Protein AF-A0A3C1FPD3-F1 (afdb_monomer)

pLDDT: mean 95.56, std 4.52, range [57.56, 98.69]

Radius of gyration: 17.36 Å; Cα contacts (8 Å, |Δi|>4): 318; chains: 1; bounding box: 48×36×45 Å

Foldseek 3Di:
DDDPDDPVRVVLVLVLCCVQQVQAAAAEEEEQDDCVDQVSVVVQVVCVVRNHHYHYDPHDDQLVVQVCCQVVVHQGYEDEQVSLVRNVPDDPVSLVPHDLQNHQAYEYEPDQHDLVSLVVCCVSNNQRYKAFDDDSVAPTQAIDTSVQCVVPPRDRHGGTVQKDWFFAAPVGDTDDPPDDGDIDIHD

Structure (mmCIF, N/CA/C/O backbone):
data_AF-A0A3C1FPD3-F1
#
_entry.id   AF-A0A3C1FPD3-F1
#
loop_
_atom_site.group_PDB
_atom_site.id
_atom_site.type_symbol
_atom_site.label_atom_id
_atom_site.label_alt_id
_atom_site.label_comp_id
_atom_site.label_asym_id
_atom_site.label_entity_id
_atom_site.label_seq_id
_atom_site.pdbx_PDB_ins_code
_atom_site.Cartn_x
_atom_site.Cartn_y
_atom_site.Cartn_z
_atom_site.occupancy
_atom_site.B_iso_or_equiv
_atom_site.auth_seq_id
_atom_site.auth_comp_id
_atom_site.auth_asym_id
_atom_site.auth_atom_id
_atom_site.pdbx_PDB_model_num
ATOM 1 N N . ARG A 1 1 ? 30.162 5.618 -8.595 1.00 57.56 1 ARG A N 1
ATOM 2 C CA . ARG A 1 1 ? 29.486 6.188 -7.398 1.00 57.56 1 ARG A CA 1
ATOM 3 C C . ARG A 1 1 ? 28.115 6.683 -7.858 1.00 57.56 1 ARG A C 1
ATOM 5 O O . ARG A 1 1 ? 28.096 7.381 -8.864 1.00 57.56 1 ARG A O 1
ATOM 12 N N . ARG A 1 2 ? 26.994 6.284 -7.233 1.00 75.44 2 ARG A N 1
ATOM 13 C CA . ARG A 1 2 ? 25.664 6.822 -7.603 1.00 75.44 2 ARG A CA 1
ATOM 14 C C . ARG A 1 2 ? 25.695 8.338 -7.386 1.00 75.44 2 ARG A C 1
ATOM 16 O O . ARG A 1 2 ? 26.093 8.773 -6.306 1.00 75.44 2 ARG A O 1
ATOM 23 N N . GLN A 1 3 ? 25.364 9.117 -8.413 1.00 81.88 3 GLN A N 1
ATOM 24 C CA . GLN A 1 3 ? 25.203 10.559 -8.254 1.00 81.88 3 GLN A CA 1
ATOM 25 C C . GLN A 1 3 ? 23.939 10.839 -7.430 1.00 81.88 3 GLN A C 1
ATOM 27 O O . GLN A 1 3 ? 22.996 10.041 -7.490 1.00 81.88 3 GLN A O 1
ATOM 32 N N . PRO A 1 4 ? 23.918 11.918 -6.629 1.00 85.44 4 PRO A N 1
ATOM 33 C CA . PRO A 1 4 ? 22.691 12.336 -5.971 1.00 85.44 4 PRO A CA 1
ATOM 34 C C . PRO A 1 4 ? 21.616 12.644 -7.028 1.00 85.44 4 PRO A C 1
ATOM 36 O O . PRO A 1 4 ? 21.955 13.084 -8.129 1.00 85.44 4 PRO A O 1
ATOM 39 N N . PRO A 1 5 ? 20.331 12.407 -6.721 1.00 85.12 5 PRO A N 1
ATOM 40 C CA . PRO A 1 5 ? 19.249 12.762 -7.629 1.00 85.12 5 PRO A CA 1
ATOM 41 C C . PRO A 1 5 ? 19.235 14.275 -7.871 1.00 85.12 5 PRO A C 1
ATOM 43 O O . PRO A 1 5 ? 19.471 15.058 -6.948 1.00 85.12 5 PRO A O 1
ATOM 46 N N . THR A 1 6 ? 18.930 14.686 -9.102 1.00 91.56 6 THR A N 1
ATOM 47 C CA . THR A 1 6 ? 18.722 16.106 -9.413 1.00 91.56 6 THR A CA 1
ATOM 48 C C . THR A 1 6 ? 17.454 16.630 -8.717 1.00 91.56 6 THR A C 1
ATOM 50 O O . THR A 1 6 ? 16.617 15.834 -8.257 1.00 91.56 6 THR A O 1
ATOM 53 N N . PRO A 1 7 ? 17.264 17.958 -8.622 1.00 92.00 7 PRO A N 1
ATOM 54 C CA . PRO A 1 7 ? 16.021 18.537 -8.116 1.00 92.00 7 PRO A CA 1
ATOM 55 C C . PRO A 1 7 ? 14.779 18.040 -8.870 1.00 92.00 7 PRO A C 1
ATOM 57 O O . PRO A 1 7 ? 13.778 17.699 -8.241 1.00 92.00 7 PRO A O 1
ATOM 60 N N . GLU A 1 8 ? 14.859 17.903 -10.194 1.00 90.31 8 GLU A N 1
ATOM 61 C CA . GLU A 1 8 ? 13.764 17.421 -11.045 1.00 90.31 8 GLU A CA 1
ATOM 62 C C . GLU A 1 8 ? 13.438 15.955 -10.749 1.00 90.31 8 GLU A C 1
ATOM 64 O O . GLU A 1 8 ? 12.274 15.603 -10.555 1.00 90.31 8 GLU A O 1
ATOM 69 N N . MET A 1 9 ? 14.463 15.102 -10.626 1.00 87.06 9 MET A N 1
ATOM 70 C CA . MET A 1 9 ? 14.289 13.697 -10.237 1.00 87.06 9 MET A CA 1
ATOM 71 C C . MET A 1 9 ? 13.662 13.574 -8.843 1.00 87.06 9 MET A C 1
ATOM 73 O O . MET A 1 9 ? 12.817 12.712 -8.598 1.00 87.06 9 MET A O 1
ATOM 77 N N . THR A 1 10 ? 14.059 14.451 -7.920 1.00 88.69 10 THR A N 1
ATOM 78 C CA . THR A 1 10 ? 13.508 14.491 -6.562 1.00 88.69 10 THR A CA 1
ATOM 79 C C . THR A 1 10 ? 12.035 14.898 -6.578 1.00 88.69 10 THR A C 1
ATOM 81 O O . THR A 1 10 ? 11.213 14.238 -5.937 1.00 88.69 10 THR A O 1
ATOM 84 N N . ALA A 1 11 ? 11.680 15.932 -7.345 1.00 89.62 11 ALA A N 1
ATOM 85 C CA . ALA A 1 11 ? 10.303 16.393 -7.501 1.00 89.62 11 ALA A CA 1
ATOM 86 C C . ALA A 1 11 ? 9.407 15.328 -8.156 1.00 89.62 11 ALA A C 1
ATOM 88 O O . ALA A 1 11 ? 8.315 15.050 -7.655 1.00 89.62 11 ALA A O 1
ATOM 89 N N . ALA A 1 12 ? 9.887 14.670 -9.217 1.00 89.25 12 ALA A N 1
ATOM 90 C CA . ALA A 1 12 ? 9.178 13.572 -9.871 1.00 89.25 12 ALA A CA 1
ATOM 91 C C . ALA A 1 12 ? 8.943 12.394 -8.908 1.00 89.25 12 ALA A C 1
ATOM 93 O O . ALA A 1 12 ? 7.822 11.903 -8.780 1.00 89.25 12 ALA A O 1
ATOM 94 N N . SER A 1 13 ? 9.970 12.003 -8.144 1.00 88.12 13 SER A N 1
ATOM 95 C CA . SER A 1 13 ? 9.868 10.948 -7.126 1.00 88.12 13 SER A CA 1
ATOM 96 C C . SER A 1 13 ? 8.860 11.295 -6.025 1.00 88.12 13 SER A C 1
ATOM 98 O O . SER A 1 13 ? 8.078 10.439 -5.611 1.00 88.12 13 SER A O 1
ATOM 100 N N . LEU A 1 14 ? 8.827 12.553 -5.569 1.00 89.88 14 LEU A N 1
ATOM 101 C CA . LEU A 1 14 ? 7.842 13.034 -4.594 1.00 89.88 14 LEU A CA 1
ATOM 102 C C . LEU A 1 14 ? 6.414 12.969 -5.143 1.00 89.88 14 LEU A C 1
ATOM 104 O O . LEU A 1 14 ? 5.530 12.446 -4.464 1.00 89.88 14 LEU A O 1
ATOM 108 N N . LYS A 1 15 ? 6.196 13.449 -6.373 1.00 91.62 15 LYS A N 1
ATOM 109 C CA . LYS A 1 15 ? 4.895 13.399 -7.057 1.00 91.62 15 LYS A CA 1
ATOM 110 C C . LYS A 1 15 ? 4.403 11.957 -7.206 1.00 91.62 15 LYS A C 1
ATOM 112 O O . LYS A 1 15 ? 3.273 11.651 -6.829 1.00 91.62 15 LYS A O 1
ATOM 117 N N . MET A 1 16 ? 5.270 11.064 -7.676 1.00 92.25 16 MET A N 1
ATOM 118 C CA . MET A 1 16 ? 4.966 9.644 -7.846 1.00 92.25 16 MET A CA 1
ATOM 119 C C . MET A 1 16 ? 4.611 8.973 -6.511 1.00 92.25 16 MET A C 1
ATOM 121 O O . MET A 1 16 ? 3.599 8.286 -6.404 1.00 92.25 16 MET A O 1
ATOM 125 N N . ARG A 1 17 ? 5.401 9.206 -5.455 1.00 91.19 17 ARG A N 1
ATOM 126 C CA . ARG A 1 17 ? 5.133 8.653 -4.116 1.00 91.19 17 ARG A CA 1
ATOM 127 C C . ARG A 1 17 ? 3.833 9.184 -3.526 1.00 91.19 17 ARG A C 1
ATOM 129 O O . ARG A 1 17 ? 3.095 8.411 -2.924 1.00 91.19 17 ARG A O 1
ATOM 136 N N . LYS A 1 18 ? 3.544 10.475 -3.708 1.00 93.38 18 LYS A N 1
ATOM 137 C CA . LYS A 1 18 ? 2.272 11.079 -3.303 1.00 93.38 18 LYS A CA 1
ATOM 138 C C . LYS A 1 18 ? 1.090 10.376 -3.971 1.00 93.38 18 LYS A C 1
ATOM 140 O O . LYS A 1 18 ? 0.131 10.047 -3.287 1.00 93.38 18 LYS A O 1
ATOM 145 N N . PHE A 1 19 ? 1.188 10.098 -5.270 1.00 93.38 19 PHE A N 1
ATOM 146 C CA . PHE A 1 19 ? 0.157 9.373 -6.013 1.00 93.38 19 PHE A CA 1
ATOM 147 C C . PHE A 1 19 ? -0.039 7.934 -5.508 1.00 93.38 19 PHE A C 1
ATOM 149 O O . PHE A 1 19 ? -1.156 7.557 -5.167 1.00 93.38 19 PHE A O 1
ATOM 156 N N . ILE A 1 20 ? 1.045 7.156 -5.404 1.00 93.75 20 ILE A N 1
ATOM 157 C CA . ILE A 1 20 ? 0.995 5.742 -4.993 1.00 93.75 20 ILE A CA 1
ATOM 158 C C . ILE A 1 20 ? 0.442 5.615 -3.571 1.00 93.75 20 ILE A C 1
ATOM 160 O O . ILE A 1 20 ? -0.529 4.902 -3.330 1.00 93.75 20 ILE A O 1
ATOM 164 N N . TYR A 1 21 ? 1.065 6.323 -2.626 1.00 94.75 21 TYR A N 1
ATOM 165 C CA . TYR A 1 21 ? 0.841 6.109 -1.199 1.00 94.75 21 TYR A CA 1
ATOM 166 C C . TYR A 1 21 ? -0.216 7.033 -0.593 1.00 94.75 21 TYR A C 1
ATOM 168 O O . TYR A 1 21 ? -0.554 6.861 0.579 1.00 94.75 21 TYR A O 1
ATOM 176 N N . GLY A 1 22 ? -0.735 7.988 -1.368 1.00 95.06 22 GLY A N 1
ATOM 177 C CA . GLY A 1 22 ? -1.736 8.954 -0.921 1.00 95.06 22 GLY A CA 1
ATOM 178 C C . GLY A 1 22 ? -1.201 10.031 0.024 1.00 95.06 22 GLY A C 1
ATOM 179 O O . GLY A 1 22 ? -2.003 10.670 0.691 1.00 95.06 22 GLY A O 1
ATOM 180 N N . TYR A 1 23 ? 0.122 10.242 0.114 1.00 95.56 23 TYR A N 1
ATOM 181 C CA . TYR A 1 23 ? 0.688 11.168 1.104 1.00 95.56 23 TYR A CA 1
ATOM 182 C C . TYR A 1 23 ? 0.048 12.559 1.038 1.00 95.56 23 TYR A C 1
ATOM 184 O O . TYR A 1 23 ? 0.015 13.207 -0.014 1.00 95.56 23 TYR A O 1
ATOM 192 N N . GLN A 1 24 ? -0.401 13.051 2.187 1.00 92.88 24 GLN A N 1
ATOM 193 C CA . GLN A 1 24 ? -1.019 14.363 2.307 1.00 92.88 24 GLN A CA 1
ATOM 194 C C . GLN A 1 24 ? -0.586 15.063 3.601 1.00 92.88 24 GLN A C 1
ATOM 196 O O . GLN A 1 24 ? -0.354 14.377 4.601 1.00 92.88 24 GLN A O 1
ATOM 201 N N . PRO A 1 25 ? -0.509 16.409 3.601 1.00 94.56 25 PRO A N 1
ATOM 202 C CA . PRO A 1 25 ? -0.277 17.191 4.811 1.00 94.56 25 PRO A CA 1
ATOM 203 C C . PRO A 1 25 ? -1.219 16.791 5.947 1.00 94.56 25 PRO A C 1
ATOM 205 O O . PRO A 1 25 ? -2.418 16.613 5.726 1.00 94.56 25 PRO A O 1
ATOM 208 N N . GLY A 1 26 ? -0.679 16.634 7.157 1.00 93.31 26 GLY A N 1
ATOM 209 C CA . GLY A 1 26 ? -1.466 16.297 8.346 1.00 93.31 26 GLY A CA 1
ATOM 210 C C . GLY A 1 26 ? -2.012 14.865 8.377 1.00 93.31 26 GLY A C 1
ATOM 211 O O . GLY A 1 26 ? -2.838 14.549 9.236 1.00 93.31 26 GLY A O 1
ATOM 212 N N . MET A 1 27 ? -1.576 13.978 7.472 1.00 97.38 27 MET A N 1
ATOM 213 C CA . MET A 1 27 ? -1.981 12.571 7.520 1.00 97.38 27 MET A CA 1
ATOM 214 C C . MET A 1 27 ? -1.572 11.898 8.831 1.00 97.38 27 MET A C 1
ATOM 216 O O . MET A 1 27 ? -0.555 12.223 9.441 1.00 97.38 27 MET A O 1
ATOM 220 N N . ARG A 1 28 ? -2.346 10.894 9.233 1.00 98.56 28 ARG A N 1
ATOM 221 C CA . ARG A 1 28 ? -2.092 10.075 10.420 1.00 98.56 28 ARG A CA 1
ATOM 222 C C . ARG A 1 28 ? -1.864 8.662 9.921 1.00 98.56 28 ARG A C 1
ATOM 224 O O . ARG A 1 28 ? -2.805 8.026 9.448 1.00 98.56 28 ARG A O 1
ATOM 231 N N . ALA A 1 29 ? -0.604 8.241 9.912 1.00 98.50 29 ALA A N 1
ATOM 232 C CA . ALA A 1 29 ? -0.159 7.048 9.212 1.00 98.50 29 ALA A CA 1
ATOM 233 C C . ALA A 1 29 ? 0.214 5.946 10.194 1.00 98.50 29 ALA A C 1
ATOM 235 O O . ALA A 1 29 ? 1.066 6.158 11.054 1.00 98.50 29 ALA A O 1
ATOM 236 N N . LEU A 1 30 ? -0.376 4.767 10.044 1.00 98.50 30 LEU A N 1
ATOM 237 C CA . LEU A 1 30 ? -0.009 3.590 10.815 1.00 98.50 30 LEU A CA 1
ATOM 238 C C . LEU A 1 30 ? 0.965 2.715 10.026 1.00 98.50 30 LEU A C 1
ATOM 240 O O . LEU A 1 30 ? 0.682 2.289 8.904 1.00 98.50 30 LEU A O 1
ATOM 244 N N . LEU A 1 31 ? 2.098 2.409 10.653 1.00 97.62 31 LEU A N 1
ATOM 245 C CA . LEU A 1 31 ? 3.095 1.480 10.151 1.00 97.62 31 LEU A CA 1
ATOM 246 C C . LEU A 1 31 ? 3.112 0.210 11.003 1.00 97.62 31 LEU A C 1
ATOM 248 O O . LEU A 1 31 ? 3.480 0.238 12.178 1.00 97.62 31 LEU A O 1
ATOM 252 N N . THR A 1 32 ? 2.732 -0.908 10.391 1.00 94.06 32 THR A N 1
ATOM 253 C CA . THR A 1 32 ? 2.631 -2.228 11.042 1.00 94.06 32 THR A CA 1
ATOM 254 C C . THR A 1 32 ? 3.824 -3.145 10.749 1.00 94.06 32 THR A C 1
ATOM 256 O O . THR A 1 32 ? 3.911 -4.248 11.293 1.00 94.06 32 THR A O 1
ATOM 259 N N . GLY A 1 33 ? 4.738 -2.703 9.877 1.00 92.19 33 GLY A N 1
ATOM 260 C CA . GLY A 1 33 ? 5.939 -3.428 9.466 1.00 92.19 33 GLY A CA 1
ATOM 261 C C . GLY A 1 33 ? 7.234 -2.855 10.069 1.00 92.19 33 GLY A C 1
ATOM 262 O O . GLY A 1 33 ? 7.306 -1.655 10.340 1.00 92.19 33 GLY A O 1
ATOM 263 N N . PRO A 1 34 ? 8.292 -3.671 10.239 1.00 93.38 34 PRO A N 1
ATOM 264 C CA . PRO A 1 34 ? 9.573 -3.198 10.763 1.00 93.38 34 PRO A CA 1
ATOM 265 C C . PRO A 1 34 ? 10.266 -2.156 9.870 1.00 93.38 34 PRO A C 1
ATOM 267 O O . PRO A 1 34 ? 10.470 -2.383 8.677 1.00 93.38 34 PRO A O 1
ATOM 270 N N . LEU A 1 35 ? 10.726 -1.051 10.469 1.00 94.50 35 LEU A N 1
ATOM 271 C CA . LEU A 1 35 ? 11.411 0.064 9.787 1.00 94.50 35 LEU A CA 1
ATOM 272 C C . LEU A 1 35 ? 12.768 -0.288 9.152 1.00 94.50 35 LEU A C 1
ATOM 274 O O . LEU A 1 35 ? 13.318 0.539 8.430 1.00 94.50 35 LEU A O 1
ATOM 278 N N . TYR A 1 36 ? 13.329 -1.471 9.417 1.00 93.38 36 TYR A N 1
ATOM 279 C CA . TYR A 1 36 ? 14.556 -1.927 8.756 1.00 93.38 36 TYR A CA 1
ATOM 280 C C . TYR A 1 36 ? 14.301 -2.504 7.353 1.00 93.38 36 TYR A C 1
ATOM 282 O O . TYR A 1 36 ? 15.245 -2.712 6.596 1.00 93.38 36 TYR A O 1
ATOM 290 N N . HIS A 1 37 ? 13.042 -2.752 6.978 1.00 93.81 37 HIS A N 1
ATOM 291 C CA . HIS A 1 37 ? 12.682 -3.124 5.611 1.00 93.81 37 HIS A CA 1
ATOM 292 C C . HIS A 1 37 ? 12.503 -1.888 4.724 1.00 93.81 37 HIS A C 1
ATOM 294 O O . HIS A 1 37 ? 12.012 -0.853 5.173 1.00 93.81 37 HIS A O 1
ATOM 300 N N . SER A 1 38 ? 12.835 -2.019 3.438 1.00 93.81 38 SER A N 1
ATOM 301 C CA . SER A 1 38 ? 12.849 -0.913 2.471 1.00 93.81 38 SER A CA 1
ATOM 302 C C . SER A 1 38 ? 11.501 -0.192 2.341 1.00 93.81 38 SER A C 1
ATOM 304 O O . SER A 1 38 ? 11.451 1.032 2.461 1.00 93.81 38 SER A O 1
ATOM 306 N N . ALA A 1 39 ? 10.401 -0.926 2.148 1.00 94.38 39 ALA A N 1
ATOM 307 C CA . ALA A 1 39 ? 9.068 -0.336 2.004 1.00 94.38 39 ALA A CA 1
ATOM 308 C C . ALA A 1 39 ? 8.560 0.363 3.287 1.00 94.38 39 ALA A C 1
ATOM 310 O O . ALA A 1 39 ? 8.216 1.542 3.196 1.00 94.38 39 ALA A O 1
ATOM 311 N N . PRO A 1 40 ? 8.563 -0.273 4.479 1.00 95.12 40 PRO A N 1
ATOM 312 C CA . PRO A 1 40 ? 8.198 0.403 5.724 1.00 95.12 40 PRO A CA 1
ATOM 313 C C . PRO A 1 40 ? 9.071 1.615 6.057 1.00 95.12 40 PRO A C 1
ATOM 315 O O . PRO A 1 40 ? 8.550 2.654 6.459 1.00 95.12 40 PRO A O 1
ATOM 318 N N . ASN A 1 41 ? 10.391 1.509 5.854 1.00 95.44 41 ASN A N 1
ATOM 319 C CA . ASN A 1 41 ? 11.324 2.616 6.067 1.00 95.44 41 ASN A CA 1
ATOM 320 C C . ASN A 1 41 ? 10.958 3.827 5.211 1.00 95.44 41 ASN A C 1
ATOM 322 O O . ASN A 1 41 ? 10.843 4.954 5.698 1.00 95.44 41 ASN A O 1
ATOM 326 N N . MET A 1 42 ? 10.746 3.565 3.924 1.00 94.19 42 MET A N 1
ATOM 327 C CA . MET A 1 42 ? 10.343 4.566 2.961 1.00 94.19 42 MET A CA 1
ATOM 328 C C . MET A 1 42 ? 9.005 5.184 3.368 1.00 94.19 42 MET A C 1
ATOM 330 O O . MET A 1 42 ? 8.892 6.407 3.419 1.00 94.19 42 MET A O 1
ATOM 334 N N . TYR A 1 43 ? 8.027 4.355 3.726 1.00 96.06 43 TYR A N 1
ATOM 335 C CA . TYR A 1 43 ? 6.701 4.822 4.096 1.00 96.06 43 TYR A CA 1
ATOM 336 C C . TYR A 1 43 ? 6.707 5.741 5.321 1.00 96.06 43 TYR A C 1
ATOM 338 O O . TYR A 1 43 ? 6.151 6.842 5.291 1.00 96.06 43 TYR A O 1
ATOM 346 N N . GLY A 1 44 ? 7.412 5.333 6.379 1.00 96.38 44 GLY A N 1
ATOM 347 C CA . GLY A 1 44 ? 7.588 6.151 7.576 1.00 96.38 44 GLY A CA 1
ATOM 348 C C . GLY A 1 44 ? 8.339 7.452 7.289 1.00 96.38 44 GLY A C 1
ATOM 349 O O . GLY A 1 44 ? 7.884 8.527 7.672 1.00 96.38 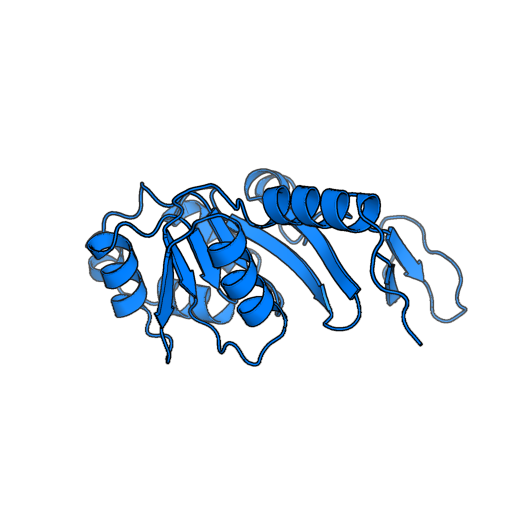44 GLY A O 1
ATOM 350 N N . THR A 1 45 ? 9.445 7.385 6.542 1.00 95.50 45 THR A N 1
ATOM 351 C CA . THR A 1 45 ? 10.236 8.575 6.184 1.00 95.50 45 THR A CA 1
ATOM 352 C C . THR A 1 45 ? 9.413 9.599 5.403 1.00 95.50 45 THR A C 1
ATOM 354 O O . THR A 1 45 ? 9.500 10.797 5.670 1.00 95.50 45 THR A O 1
ATOM 357 N N . PHE A 1 46 ? 8.615 9.155 4.428 1.00 95.12 46 PHE A N 1
ATOM 358 C CA . PHE A 1 46 ? 7.810 10.072 3.624 1.00 95.12 46 PHE A CA 1
ATOM 359 C C . PHE A 1 46 ? 6.581 10.583 4.368 1.00 95.12 46 PHE A C 1
ATOM 361 O O . PHE A 1 46 ? 6.243 11.744 4.182 1.00 95.12 46 PHE A O 1
ATOM 368 N N . THR A 1 47 ? 5.998 9.804 5.282 1.00 96.81 47 THR A N 1
ATOM 369 C CA . THR A 1 47 ? 4.975 10.321 6.207 1.00 96.81 47 THR A CA 1
ATOM 370 C C . THR A 1 47 ? 5.467 11.593 6.903 1.00 96.81 47 THR A C 1
ATOM 372 O O . THR A 1 47 ? 4.790 12.614 6.860 1.00 96.81 47 THR A O 1
ATOM 375 N N . LEU A 1 48 ? 6.683 11.567 7.461 1.00 95.94 48 LEU A N 1
ATOM 376 C CA . LEU A 1 48 ? 7.268 12.728 8.140 1.00 95.94 48 LEU A CA 1
ATOM 377 C C . LEU A 1 48 ? 7.600 13.878 7.175 1.00 95.94 48 LEU A C 1
ATOM 379 O O . LEU A 1 48 ? 7.424 15.038 7.523 1.00 95.94 48 LEU A O 1
ATOM 383 N N . LYS A 1 49 ? 8.053 13.576 5.949 1.00 93.19 49 LYS A N 1
ATOM 384 C CA . LYS A 1 49 ? 8.332 14.597 4.915 1.00 93.19 49 LYS A CA 1
ATOM 385 C C . LYS A 1 49 ? 7.086 15.342 4.429 1.00 93.19 49 LYS A C 1
ATOM 387 O O . LYS A 1 49 ? 7.233 16.408 3.843 1.00 93.19 49 LYS A O 1
ATOM 392 N N . PHE A 1 50 ? 5.902 14.765 4.607 1.00 93.69 50 PHE A N 1
ATOM 393 C CA . PHE A 1 50 ? 4.618 15.362 4.243 1.00 93.69 50 PHE A C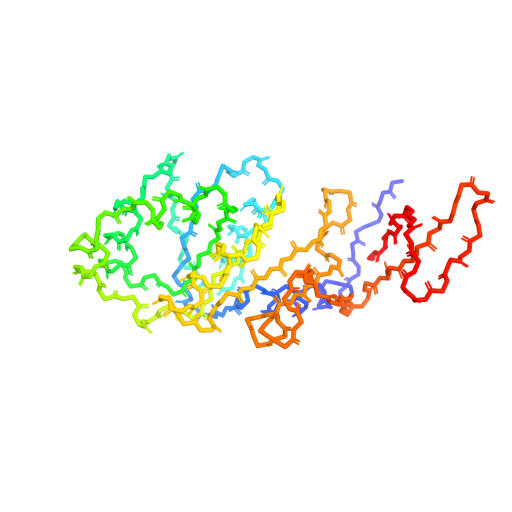A 1
ATOM 394 C C . PHE A 1 50 ? 3.866 15.884 5.479 1.00 93.69 50 PHE A C 1
ATOM 396 O O . PHE A 1 50 ? 2.642 15.864 5.488 1.00 93.69 50 PHE A O 1
ATOM 403 N N . ASP A 1 51 ? 4.572 16.310 6.534 1.00 96.00 51 ASP A N 1
ATOM 404 C CA . ASP A 1 51 ? 3.981 16.846 7.774 1.00 96.00 51 ASP A CA 1
ATOM 405 C C . ASP A 1 51 ? 2.945 15.902 8.420 1.00 96.00 51 ASP A C 1
ATOM 407 O O . ASP A 1 51 ? 1.967 16.325 9.040 1.00 96.00 51 ASP A O 1
ATOM 411 N N . GLY A 1 52 ? 3.130 14.595 8.224 1.00 97.44 52 GLY A N 1
ATOM 412 C CA . GLY A 1 52 ? 2.280 13.551 8.771 1.00 97.44 52 GLY A CA 1
ATOM 413 C C . GLY A 1 52 ? 2.737 13.090 10.152 1.00 97.44 52 GLY A C 1
ATOM 414 O O . GLY A 1 52 ? 3.915 13.139 10.504 1.00 97.44 52 GLY A O 1
ATOM 415 N N . THR A 1 53 ? 1.795 12.565 10.930 1.00 98.38 53 THR A N 1
ATOM 416 C CA . THR A 1 53 ? 2.073 11.869 12.191 1.00 98.38 53 THR A CA 1
ATOM 417 C C . THR A 1 53 ? 2.235 10.376 11.925 1.00 98.38 53 THR A C 1
ATOM 419 O O . THR A 1 53 ? 1.317 9.735 11.410 1.00 98.38 53 THR A O 1
ATOM 422 N N . LEU A 1 54 ? 3.390 9.815 12.289 1.00 98.06 54 LEU A N 1
ATOM 423 C CA . LEU A 1 54 ? 3.688 8.391 12.137 1.00 98.06 54 LEU A CA 1
ATOM 424 C C . LEU A 1 54 ? 3.411 7.627 13.439 1.00 98.06 54 LEU A C 1
ATOM 426 O O . LEU A 1 54 ? 4.052 7.867 14.459 1.00 98.06 54 LEU A O 1
ATOM 430 N N . TYR A 1 55 ? 2.504 6.660 13.369 1.00 98.31 55 TYR A N 1
ATOM 431 C CA . TYR A 1 55 ? 2.187 5.706 14.423 1.00 98.31 55 TYR A CA 1
ATOM 432 C C . TYR A 1 55 ? 2.902 4.391 14.134 1.00 98.31 55 TYR A C 1
ATOM 434 O O . TYR A 1 55 ? 2.699 3.776 13.087 1.00 98.31 55 TYR A O 1
ATOM 442 N N . LEU A 1 56 ? 3.752 3.956 15.060 1.00 97.00 56 LEU A N 1
ATOM 443 C CA . LEU A 1 56 ? 4.493 2.708 14.933 1.00 97.00 56 LEU A CA 1
ATOM 444 C C . LEU A 1 56 ? 3.811 1.617 15.751 1.00 97.00 56 LEU A C 1
ATOM 446 O O . LEU A 1 56 ? 3.597 1.778 16.951 1.00 97.00 56 LEU A O 1
ATOM 450 N N . MET A 1 57 ? 3.536 0.484 15.111 1.00 95.94 57 MET A N 1
ATOM 451 C CA . MET A 1 57 ? 3.128 -0.742 15.783 1.00 95.94 57 MET A CA 1
ATOM 452 C C . MET A 1 57 ? 4.288 -1.747 15.717 1.00 95.94 57 MET A C 1
ATOM 454 O O . MET A 1 57 ? 4.469 -2.394 14.686 1.00 95.94 57 MET A O 1
ATOM 458 N N . PRO A 1 58 ? 5.087 -1.902 16.795 1.00 88.75 58 PRO A N 1
ATOM 459 C CA . PRO A 1 58 ? 6.299 -2.728 16.772 1.00 88.75 58 PRO A CA 1
ATOM 460 C C . PRO A 1 58 ? 6.042 -4.195 16.420 1.00 88.75 58 PRO A C 1
ATOM 462 O O . PRO A 1 58 ? 6.891 -4.862 15.831 1.00 88.75 58 PRO A O 1
ATOM 465 N N . ARG A 1 59 ? 4.863 -4.700 16.792 1.00 92.31 59 ARG A N 1
ATOM 466 C CA . ARG A 1 59 ? 4.402 -6.046 16.475 1.00 92.31 59 ARG A CA 1
ATOM 467 C C . ARG A 1 59 ? 2.954 -5.979 16.034 1.00 92.31 59 ARG A C 1
ATOM 469 O O . ARG A 1 59 ? 2.106 -5.527 16.792 1.00 92.31 59 ARG A O 1
ATOM 476 N N . PHE A 1 60 ? 2.684 -6.473 14.832 1.00 97.44 60 PHE A N 1
ATOM 477 C CA . PHE A 1 60 ? 1.332 -6.494 14.298 1.00 97.44 60 PHE A CA 1
ATOM 478 C C . PHE A 1 60 ? 0.408 -7.427 15.094 1.00 97.44 60 PHE A C 1
ATOM 480 O O . PHE A 1 60 ? 0.640 -8.644 15.198 1.00 97.44 60 PHE A O 1
ATOM 487 N N . ASP A 1 61 ? -0.683 -6.839 15.569 1.00 98.06 61 ASP A N 1
ATOM 488 C CA . ASP A 1 61 ? -1.851 -7.510 16.117 1.00 98.06 61 ASP A CA 1
ATOM 489 C C . ASP A 1 61 ? -3.112 -7.010 15.401 1.00 98.06 61 ASP A C 1
ATOM 491 O O . ASP A 1 61 ? -3.250 -5.819 15.121 1.00 98.06 61 ASP A O 1
ATOM 495 N N . ALA A 1 62 ? -4.007 -7.932 15.052 1.00 98.38 62 ALA A N 1
ATOM 496 C CA . ALA A 1 62 ? -5.117 -7.639 14.155 1.00 98.38 62 ALA A CA 1
ATOM 497 C C . ALA A 1 62 ? -6.187 -6.760 14.824 1.00 98.38 62 ALA A C 1
ATOM 499 O O . ALA A 1 62 ? -6.558 -5.733 14.262 1.00 98.38 62 ALA A O 1
ATOM 500 N N . GLU A 1 63 ? -6.653 -7.111 16.026 1.00 98.44 63 GLU A N 1
ATOM 501 C CA . GLU A 1 63 ? -7.684 -6.327 16.722 1.00 98.44 63 GLU A CA 1
ATOM 502 C C . GLU A 1 63 ? -7.107 -5.011 17.253 1.00 98.44 63 GLU A C 1
ATOM 504 O O . GLU A 1 63 ? -7.732 -3.962 17.100 1.00 98.44 63 GLU A O 1
ATOM 509 N N . GLN A 1 64 ? -5.876 -5.017 17.778 1.00 98.31 64 GLN A N 1
ATOM 510 C CA . GLN A 1 64 ? -5.215 -3.779 18.204 1.00 98.31 64 GLN A CA 1
ATOM 511 C C . GLN A 1 64 ? -4.974 -2.818 17.038 1.00 98.31 64 GLN A C 1
ATOM 513 O O . GLN A 1 64 ? -5.001 -1.606 17.245 1.00 98.31 64 GLN A O 1
ATOM 518 N N . THR A 1 65 ? -4.769 -3.326 15.817 1.00 98.50 65 THR A N 1
ATOM 519 C CA . THR A 1 65 ? -4.696 -2.482 14.616 1.00 98.50 65 THR A CA 1
ATOM 520 C C . THR A 1 65 ? -6.019 -1.762 14.384 1.00 98.50 65 THR A C 1
ATOM 522 O O . THR A 1 65 ? -6.010 -0.543 14.231 1.00 98.50 65 THR A O 1
ATOM 525 N N . LEU A 1 66 ? -7.152 -2.472 14.426 1.00 98.69 66 LEU A N 1
ATOM 526 C CA . LEU A 1 66 ? -8.477 -1.855 14.274 1.00 98.69 66 LEU A CA 1
ATOM 527 C C . LEU A 1 66 ? -8.754 -0.829 15.380 1.00 98.69 66 LEU A C 1
ATOM 529 O O . LEU A 1 66 ? -9.159 0.299 15.099 1.00 98.69 66 LEU A O 1
ATOM 533 N N . ALA A 1 67 ? -8.456 -1.190 16.630 1.00 98.38 67 ALA A N 1
ATOM 534 C CA . ALA A 1 67 ? -8.625 -0.308 17.777 1.00 98.38 67 ALA A CA 1
ATOM 535 C C . ALA A 1 67 ? -7.774 0.962 17.668 1.00 98.38 67 ALA A C 1
ATOM 537 O O . ALA A 1 67 ? -8.256 2.053 17.969 1.00 98.38 67 ALA A O 1
ATOM 538 N N . MET A 1 68 ? -6.521 0.838 17.223 1.00 98.25 68 MET A N 1
ATOM 539 C CA . MET A 1 68 ? -5.633 1.979 17.015 1.00 98.25 68 MET A CA 1
ATOM 540 C C . MET A 1 68 ? -6.116 2.861 15.865 1.00 98.25 68 MET A C 1
ATOM 542 O O . MET A 1 68 ? -6.094 4.080 16.004 1.00 98.25 68 MET A O 1
ATOM 546 N N . ILE A 1 69 ? -6.589 2.268 14.762 1.00 98.62 69 ILE A N 1
ATOM 547 C CA . ILE A 1 69 ? -7.120 3.027 13.626 1.00 98.62 69 ILE A CA 1
ATOM 548 C C . ILE A 1 69 ? -8.289 3.913 14.055 1.00 98.62 69 ILE A C 1
ATOM 550 O O . ILE A 1 69 ? -8.286 5.105 13.745 1.00 98.62 69 ILE A O 1
ATOM 554 N N . ALA A 1 70 ? -9.245 3.345 14.792 1.00 98.56 70 ALA A N 1
ATOM 555 C CA . ALA A 1 70 ? -10.408 4.074 15.279 1.00 98.56 70 ALA A CA 1
ATOM 556 C C . ALA A 1 70 ? -10.028 5.119 16.339 1.00 98.56 70 ALA A C 1
ATOM 558 O O . ALA A 1 70 ? -10.350 6.295 16.194 1.00 98.56 70 ALA A O 1
ATOM 559 N N . ARG A 1 71 ? -9.290 4.716 17.384 1.00 98.12 71 ARG A N 1
ATOM 560 C CA . ARG A 1 71 ? -8.936 5.595 18.512 1.00 98.12 71 ARG A CA 1
ATOM 561 C C . ARG A 1 71 ? -8.087 6.785 18.082 1.00 98.12 71 ARG A C 1
ATOM 563 O O . ARG A 1 71 ? -8.291 7.892 18.566 1.00 98.12 71 ARG A O 1
ATOM 570 N N . GLU A 1 72 ? -7.113 6.546 17.211 1.00 98.31 72 GLU A N 1
ATOM 571 C CA . GLU A 1 72 ? -6.182 7.578 16.774 1.00 98.31 72 GLU A CA 1
ATOM 572 C C . GLU A 1 72 ? -6.654 8.279 15.502 1.00 98.31 72 GLU A C 1
ATOM 574 O O . GLU A 1 72 ? -5.930 9.137 15.021 1.00 98.31 72 GLU A O 1
ATOM 579 N N . GLY A 1 73 ? -7.803 7.950 14.907 1.00 98.12 73 GLY A N 1
ATOM 580 C CA . GLY A 1 73 ? -8.223 8.569 13.644 1.00 98.12 73 GLY A CA 1
ATOM 581 C C . GLY A 1 73 ? -7.192 8.381 12.521 1.00 98.12 73 GLY A C 1
ATOM 582 O O . GLY A 1 73 ? -6.838 9.334 11.823 1.00 98.12 73 GLY A O 1
ATOM 583 N N . ILE A 1 74 ? -6.627 7.175 12.398 1.00 98.69 74 ILE A N 1
ATOM 584 C CA . ILE A 1 74 ? -5.636 6.853 11.361 1.00 98.69 74 ILE A CA 1
ATOM 585 C C . ILE A 1 74 ? -6.298 6.937 9.988 1.00 98.69 74 ILE A C 1
ATOM 587 O O . ILE A 1 74 ? -7.305 6.285 9.739 1.00 98.69 74 ILE A O 1
ATOM 591 N N . THR A 1 75 ? -5.694 7.697 9.079 1.00 98.56 75 THR A N 1
ATOM 592 C CA . THR A 1 75 ? -6.197 7.876 7.709 1.00 98.56 75 THR A CA 1
ATOM 593 C C . THR A 1 75 ? -5.418 7.050 6.693 1.00 98.56 75 THR A C 1
ATOM 595 O O . THR A 1 75 ? -5.938 6.733 5.627 1.00 98.56 75 THR A O 1
ATOM 598 N N . HIS A 1 76 ? -4.165 6.713 6.998 1.00 98.62 76 HIS A N 1
ATOM 599 C CA . HIS A 1 76 ? -3.269 6.024 6.078 1.00 98.62 76 HIS A CA 1
ATOM 600 C C . HIS A 1 76 ? -2.655 4.804 6.750 1.00 98.62 76 HIS A C 1
ATOM 602 O O . HIS A 1 76 ? -2.207 4.887 7.891 1.00 98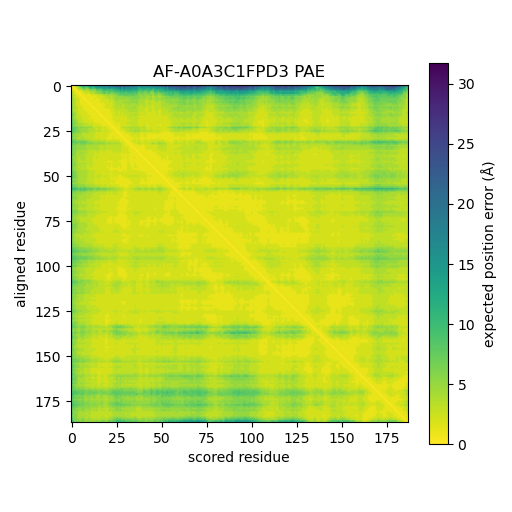.62 76 HIS A O 1
ATOM 608 N N . VAL A 1 77 ? -2.597 3.673 6.051 1.00 98.31 77 VAL A N 1
ATOM 609 C CA . VAL A 1 77 ? -1.982 2.458 6.596 1.00 98.31 77 VAL A CA 1
ATOM 610 C C . VAL A 1 77 ? -1.076 1.803 5.567 1.00 98.31 77 VAL A C 1
ATOM 612 O O . VAL A 1 77 ? -1.394 1.756 4.378 1.00 98.31 77 VAL A O 1
ATOM 615 N N . HIS A 1 78 ? 0.056 1.278 6.025 1.00 97.56 78 HIS A N 1
ATOM 616 C CA . HIS A 1 78 ? 0.895 0.364 5.252 1.00 97.56 78 HIS A CA 1
ATOM 617 C C . HIS A 1 78 ? 0.794 -1.047 5.833 1.00 97.56 78 HIS A C 1
ATOM 619 O O . HIS A 1 78 ? 0.877 -1.215 7.049 1.00 97.56 78 HIS A O 1
ATOM 625 N N . MET A 1 79 ? 0.577 -2.049 4.979 1.00 97.62 79 MET A N 1
ATOM 626 C CA . MET A 1 79 ? 0.408 -3.452 5.368 1.00 97.62 79 MET A CA 1
ATOM 627 C C . MET A 1 79 ? 1.037 -4.415 4.354 1.00 97.62 79 MET A C 1
ATOM 629 O O . MET A 1 79 ? 1.473 -4.033 3.270 1.00 97.62 79 MET A O 1
ATOM 633 N N . VAL A 1 80 ? 1.045 -5.703 4.696 1.00 97.12 80 VAL A N 1
ATOM 634 C CA . VAL A 1 80 ? 1.357 -6.811 3.778 1.00 97.12 80 VAL A CA 1
ATOM 635 C C . VAL A 1 80 ? 0.173 -7.787 3.696 1.00 97.12 80 VAL A C 1
ATOM 637 O O . VAL A 1 80 ? -0.610 -7.857 4.647 1.00 97.12 80 VAL A O 1
ATOM 640 N N . PRO A 1 81 ? 0.027 -8.587 2.621 1.00 97.56 81 PRO A N 1
ATOM 641 C CA . PRO A 1 81 ? -1.135 -9.466 2.435 1.00 97.56 81 PRO A CA 1
ATOM 642 C C . PRO A 1 81 ? -1.424 -10.433 3.589 1.00 97.56 81 PRO A C 1
ATOM 644 O O . PRO A 1 81 ? -2.582 -10.711 3.896 1.00 97.56 81 PRO A O 1
ATOM 647 N N . THR A 1 82 ? -0.396 -10.919 4.287 1.00 97.81 82 THR A N 1
ATOM 648 C CA . THR A 1 82 ? -0.582 -11.799 5.453 1.00 97.81 82 THR A CA 1
ATOM 649 C C . THR A 1 82 ? -1.314 -11.103 6.606 1.00 97.81 82 THR A C 1
ATOM 651 O O . THR A 1 82 ? -2.019 -11.763 7.369 1.00 97.81 82 THR A O 1
ATOM 654 N N . MET A 1 83 ? -1.206 -9.775 6.722 1.00 98.38 83 MET A N 1
ATOM 655 C CA . MET A 1 83 ? -1.948 -8.980 7.704 1.00 98.38 83 MET A CA 1
ATOM 656 C C . MET A 1 83 ? -3.427 -8.870 7.331 1.00 98.38 83 MET A C 1
ATOM 658 O O . MET A 1 83 ? -4.267 -9.012 8.213 1.00 98.38 83 MET A O 1
ATOM 662 N N . PHE A 1 84 ? -3.761 -8.729 6.042 1.00 98.69 84 PHE A N 1
ATOM 663 C CA . PHE A 1 84 ? -5.154 -8.771 5.574 1.00 98.69 84 PHE A CA 1
ATOM 664 C C . PHE A 1 84 ? -5.822 -10.099 5.915 1.00 98.69 84 PHE A C 1
ATOM 666 O O . PHE A 1 84 ? -6.907 -10.112 6.487 1.00 98.69 84 PHE A O 1
ATOM 673 N N . VAL A 1 85 ? -5.137 -11.220 5.669 1.00 98.56 85 VAL A N 1
ATOM 674 C CA . VAL A 1 85 ? -5.637 -12.549 6.058 1.00 98.56 85 VAL A CA 1
ATOM 675 C C . VAL A 1 85 ? -5.916 -12.613 7.561 1.00 98.56 85 VAL A C 1
ATOM 677 O O . VAL A 1 85 ? -6.939 -13.146 7.980 1.00 98.56 85 VAL A O 1
ATOM 680 N N . ARG A 1 86 ? -5.020 -12.070 8.395 1.00 98.56 86 ARG A N 1
ATOM 681 C CA . ARG A 1 86 ? -5.208 -12.042 9.854 1.00 98.56 86 ARG A CA 1
ATOM 682 C C . ARG A 1 86 ? -6.369 -11.141 10.283 1.00 98.56 86 ARG A C 1
ATOM 684 O O . ARG A 1 86 ? -7.075 -11.517 11.210 1.00 98.56 86 ARG A O 1
ATOM 691 N N . LEU A 1 87 ? -6.577 -10.004 9.620 1.00 98.69 87 LEU A N 1
ATOM 692 C CA . LEU A 1 87 ? -7.714 -9.115 9.876 1.00 98.69 87 LEU A CA 1
ATOM 693 C C . LEU A 1 87 ? -9.042 -9.775 9.489 1.00 98.69 87 LEU A C 1
ATOM 695 O O . LEU A 1 87 ? -9.979 -9.757 10.278 1.00 98.69 87 LEU A O 1
ATOM 699 N N . LEU A 1 88 ? -9.116 -10.408 8.316 1.00 98.69 88 LEU A N 1
ATOM 700 C CA . LEU A 1 88 ? -10.325 -11.091 7.838 1.00 98.69 88 LEU A CA 1
ATOM 701 C C . LEU A 1 88 ? -10.689 -12.327 8.672 1.00 98.69 88 LEU A C 1
ATOM 703 O O . LEU A 1 88 ? -11.855 -12.705 8.723 1.00 98.69 88 LEU A O 1
ATOM 707 N N . LYS A 1 89 ? -9.711 -12.931 9.357 1.00 98.50 89 LYS A N 1
ATOM 708 C CA . LYS A 1 89 ? -9.929 -14.026 10.315 1.00 98.50 89 LYS A CA 1
ATOM 709 C C . LYS A 1 89 ? -10.503 -13.574 11.659 1.00 98.50 89 LYS A C 1
ATOM 711 O O . LYS A 1 89 ? -10.863 -14.435 12.460 1.00 98.50 89 LYS A O 1
ATOM 716 N N . LEU A 1 90 ? -10.565 -12.270 11.938 1.00 98.69 90 LEU A N 1
ATOM 717 C CA . LEU A 1 90 ? -11.230 -11.783 13.142 1.00 98.69 90 LEU A CA 1
ATOM 718 C C . LEU A 1 90 ? -12.736 -12.088 13.075 1.00 98.69 90 LEU A C 1
ATOM 720 O O . LEU A 1 90 ? -13.339 -11.939 12.003 1.00 98.69 90 LEU A O 1
ATOM 724 N N . PRO A 1 91 ? -13.363 -12.446 14.212 1.00 98.38 91 PRO A N 1
ATOM 725 C CA . PRO A 1 91 ? -14.810 -12.595 14.285 1.00 98.38 91 PRO A CA 1
ATOM 726 C C . PRO A 1 91 ? -15.533 -11.343 13.773 1.00 98.38 91 PRO A C 1
ATOM 728 O O . PRO A 1 91 ? -15.038 -10.217 13.907 1.00 98.38 91 PRO A O 1
ATOM 731 N N . GLN A 1 92 ? -16.696 -11.524 13.149 1.00 97.06 92 GLN A N 1
ATOM 732 C CA . GLN A 1 92 ? -17.431 -10.422 12.523 1.00 97.06 92 GLN A CA 1
ATOM 733 C C . GLN A 1 92 ? -17.806 -9.337 13.543 1.00 97.06 92 GLN A C 1
ATOM 735 O O . GLN A 1 92 ? -17.697 -8.152 13.243 1.00 97.06 92 GLN A O 1
ATOM 740 N N . GLU A 1 93 ? -18.167 -9.732 14.760 1.00 97.69 93 GLU A N 1
ATOM 741 C CA . GLU A 1 93 ? -18.482 -8.849 15.881 1.00 97.69 93 GLU A CA 1
ATOM 742 C C . GLU A 1 93 ? -17.287 -8.001 16.340 1.00 97.69 93 GLU A C 1
ATOM 744 O O . GLU A 1 93 ? -17.473 -6.880 16.811 1.00 97.69 93 GLU A O 1
ATOM 749 N N . VAL A 1 94 ? -16.055 -8.495 16.167 1.00 98.19 94 VAL A N 1
ATOM 750 C CA . VAL A 1 94 ? -14.836 -7.715 16.425 1.00 98.19 94 VAL A CA 1
ATOM 751 C C . VAL A 1 94 ? -14.619 -6.713 15.297 1.00 98.19 94 VAL A C 1
ATOM 753 O O . VAL A 1 94 ? -14.378 -5.535 15.553 1.00 98.19 94 VAL A O 1
ATOM 756 N N . ARG A 1 95 ? -14.754 -7.153 14.040 1.00 97.56 95 ARG A N 1
ATOM 757 C CA . ARG A 1 95 ? -14.591 -6.287 12.861 1.00 97.56 95 ARG A CA 1
ATOM 758 C C . ARG A 1 95 ? -15.607 -5.143 12.822 1.00 97.56 95 ARG A C 1
ATOM 760 O O . ARG A 1 95 ? -15.242 -4.038 12.441 1.00 97.56 95 ARG A O 1
ATOM 767 N N . ALA A 1 96 ? -16.845 -5.396 13.244 1.00 97.12 96 ALA A N 1
ATOM 768 C CA . ALA A 1 96 ? -17.933 -4.418 13.255 1.00 97.12 96 ALA A CA 1
ATOM 769 C C . ALA A 1 96 ? -17.877 -3.421 14.430 1.00 97.12 96 ALA A C 1
ATOM 771 O O . ALA A 1 96 ? -18.661 -2.478 14.464 1.00 97.12 96 ALA A O 1
ATOM 772 N N . ARG A 1 97 ? -16.976 -3.615 15.405 1.00 97.75 97 ARG A N 1
ATOM 773 C CA . ARG A 1 97 ? -16.873 -2.759 16.600 1.00 97.75 97 ARG A CA 1
ATOM 774 C C . ARG A 1 97 ? -16.245 -1.390 16.317 1.00 97.75 97 ARG A C 1
ATOM 776 O O . ARG A 1 97 ? -16.440 -0.461 17.096 1.00 97.75 97 ARG A O 1
ATOM 783 N N . TYR A 1 98 ? -15.458 -1.280 15.253 1.00 97.94 98 TYR A N 1
ATOM 784 C CA . TYR A 1 98 ? -14.624 -0.114 14.980 1.00 97.94 98 TYR A CA 1
ATOM 785 C C . TYR A 1 98 ? -15.139 0.634 13.755 1.00 97.94 98 TYR A C 1
ATOM 787 O O . TYR A 1 98 ? -15.350 0.027 12.707 1.00 97.94 98 TYR A O 1
ATOM 795 N N . ASP A 1 99 ? -15.299 1.952 13.877 1.00 96.62 99 ASP A N 1
ATOM 796 C CA . ASP A 1 99 ? -15.497 2.814 12.714 1.00 96.62 99 ASP A CA 1
ATOM 797 C C . ASP A 1 99 ? -14.156 3.010 11.996 1.00 96.62 99 ASP A C 1
ATOM 799 O O . ASP A 1 99 ? -13.161 3.428 12.593 1.00 96.62 99 ASP A O 1
ATOM 803 N N . LEU A 1 100 ? -14.139 2.647 10.716 1.00 98.06 100 LEU A N 1
ATOM 804 C CA . LEU A 1 100 ? -12.981 2.696 9.825 1.00 98.06 100 LEU A CA 1
ATOM 805 C C . LEU A 1 100 ? -13.269 3.557 8.585 1.00 98.06 100 LEU A C 1
ATOM 807 O O . LEU A 1 100 ? -12.464 3.591 7.656 1.00 98.06 100 LEU A O 1
ATOM 811 N N . SER A 1 101 ? -14.422 4.232 8.546 1.00 97.12 101 SER A N 1
ATOM 812 C CA . SER A 1 101 ? -14.898 4.969 7.371 1.00 97.12 101 SER A CA 1
ATOM 813 C C . SER A 1 101 ? -14.035 6.187 7.019 1.00 97.12 101 SER A C 1
ATOM 815 O O . SER A 1 101 ? -14.060 6.652 5.882 1.00 97.12 101 SER A O 1
ATOM 817 N N . HIS A 1 102 ? -13.226 6.679 7.964 1.00 97.62 102 HIS A N 1
ATOM 818 C CA . HIS A 1 102 ? -12.282 7.786 7.769 1.00 97.62 102 HIS A CA 1
ATOM 819 C C . HIS A 1 102 ? -10.939 7.368 7.154 1.00 97.62 102 HIS A C 1
ATOM 821 O O . HIS A 1 102 ? -10.076 8.225 6.936 1.00 97.62 102 HIS A O 1
ATOM 827 N N . ILE A 1 103 ? -10.719 6.077 6.889 1.00 98.25 103 ILE A N 1
ATOM 828 C CA . ILE A 1 103 ? -9.516 5.630 6.183 1.00 98.25 103 ILE A CA 1
ATOM 829 C C . ILE A 1 103 ? -9.534 6.198 4.760 1.00 98.25 103 ILE A C 1
ATOM 831 O O . ILE A 1 103 ? -10.506 6.074 4.025 1.00 98.25 103 ILE A O 1
ATOM 835 N N . VAL A 1 104 ? -8.417 6.796 4.356 1.00 97.62 104 VAL A N 1
ATOM 836 C CA . VAL A 1 104 ? -8.223 7.405 3.034 1.00 97.62 104 VAL A CA 1
ATOM 837 C C . VAL A 1 104 ? -7.402 6.496 2.122 1.00 97.62 104 VAL A C 1
ATOM 839 O O . VAL A 1 104 ? -7.644 6.434 0.915 1.00 97.62 104 VAL A O 1
ATOM 842 N N . ARG A 1 105 ? -6.397 5.797 2.669 1.00 98.12 105 ARG A N 1
ATOM 843 C CA . ARG A 1 105 ? -5.498 4.958 1.868 1.00 98.12 105 ARG A CA 1
ATOM 844 C C . ARG A 1 105 ? -4.899 3.798 2.656 1.00 98.12 105 ARG A C 1
ATOM 846 O O . ARG A 1 105 ? -4.324 3.985 3.725 1.00 98.12 105 ARG A O 1
ATOM 853 N N . VAL A 1 106 ? -4.917 2.609 2.061 1.00 98.38 106 VAL A N 1
ATOM 854 C CA . VAL A 1 106 ? -4.271 1.397 2.582 1.00 98.38 106 VAL A CA 1
ATOM 855 C C . VAL A 1 106 ? -3.342 0.838 1.522 1.00 98.38 106 VAL A C 1
ATOM 857 O O . VAL A 1 106 ? -3.790 0.279 0.527 1.00 98.38 106 VAL A O 1
ATOM 860 N N . ASN A 1 107 ? -2.037 0.978 1.719 1.00 97.94 107 ASN A N 1
ATOM 861 C CA . ASN A 1 107 ? -1.051 0.468 0.774 1.00 97.94 107 ASN A CA 1
ATOM 862 C C . ASN A 1 107 ? -0.560 -0.909 1.197 1.00 97.94 107 ASN A C 1
ATOM 864 O O . ASN A 1 107 ? -0.216 -1.110 2.364 1.00 97.94 107 ASN A O 1
ATOM 868 N N . HIS A 1 108 ? -0.440 -1.824 0.241 1.00 98.00 108 HIS A N 1
ATOM 869 C CA . HIS A 1 108 ? 0.245 -3.090 0.458 1.00 98.00 108 HIS A CA 1
ATOM 870 C C . HIS A 1 108 ? 1.101 -3.515 -0.732 1.00 98.00 108 HIS A C 1
ATOM 872 O O . HIS A 1 108 ? 0.926 -3.060 -1.859 1.00 98.00 108 HIS A O 1
ATOM 878 N N . GLY A 1 109 ? 2.032 -4.416 -0.445 1.00 96.06 109 GLY A N 1
ATOM 879 C CA . GLY A 1 109 ? 2.924 -5.035 -1.415 1.00 96.06 109 GLY A CA 1
ATOM 880 C C . GLY A 1 109 ? 3.796 -6.072 -0.715 1.00 96.06 109 GLY A C 1
ATOM 881 O O . GLY A 1 109 ? 3.384 -6.655 0.290 1.00 96.06 109 GLY A O 1
ATOM 882 N N . ALA A 1 110 ? 5.016 -6.268 -1.216 1.00 93.31 110 ALA A N 1
ATOM 883 C CA . ALA A 1 110 ? 6.046 -7.169 -0.672 1.00 93.31 110 ALA A CA 1
ATOM 884 C C . ALA A 1 110 ? 5.732 -8.680 -0.697 1.00 93.31 110 ALA A C 1
ATOM 886 O O . ALA A 1 110 ? 6.633 -9.484 -0.482 1.00 93.31 110 ALA A O 1
ATOM 887 N N . ALA A 1 111 ? 4.496 -9.079 -0.984 1.00 95.31 111 ALA A N 1
ATOM 888 C CA . ALA A 1 111 ? 4.114 -10.459 -1.255 1.00 95.31 111 ALA A CA 1
ATOM 889 C C . ALA A 1 111 ? 2.894 -10.484 -2.192 1.00 95.31 111 ALA A C 1
ATOM 891 O O . ALA A 1 111 ? 2.162 -9.491 -2.242 1.00 95.31 111 ALA A O 1
ATOM 892 N N . PRO A 1 112 ? 2.639 -11.600 -2.897 1.00 95.88 112 PRO A N 1
ATOM 893 C CA . PRO A 1 112 ? 1.407 -11.776 -3.658 1.00 95.88 112 PRO A CA 1
ATOM 894 C C . PRO A 1 112 ? 0.174 -11.660 -2.754 1.00 95.88 112 PRO A C 1
ATOM 896 O O . PRO A 1 112 ? 0.109 -12.293 -1.695 1.00 95.88 112 PRO A O 1
ATOM 899 N N . CYS A 1 113 ? -0.812 -10.863 -3.168 1.00 97.81 113 CYS A N 1
ATOM 900 C CA . CYS A 1 113 ? -2.110 -10.802 -2.509 1.00 97.81 113 CYS A CA 1
ATOM 901 C C . CYS A 1 113 ? -3.097 -11.733 -3.228 1.00 97.81 113 CYS A C 1
ATOM 903 O O . CYS A 1 113 ? -3.369 -11.514 -4.409 1.00 97.81 113 CYS A O 1
ATOM 905 N N . PRO A 1 114 ? -3.646 -12.772 -2.567 1.00 97.19 114 PRO A N 1
ATOM 906 C CA . PRO A 1 114 ? -4.664 -13.606 -3.193 1.00 97.19 114 PRO A CA 1
ATOM 907 C C . PRO A 1 114 ? -5.872 -12.753 -3.616 1.00 97.19 114 PRO A C 1
ATOM 909 O O . PRO A 1 114 ? -6.348 -11.964 -2.792 1.00 97.19 114 PRO A O 1
ATOM 912 N N . PRO A 1 115 ? -6.410 -12.919 -4.840 1.00 97.88 115 PRO A N 1
ATOM 913 C CA . PRO A 1 115 ? -7.502 -12.079 -5.324 1.00 97.88 115 PRO A CA 1
ATOM 914 C C . PRO A 1 115 ? -8.715 -12.042 -4.392 1.00 97.88 115 PRO A C 1
ATOM 916 O O . PRO A 1 115 ? -9.255 -10.979 -4.110 1.00 97.88 115 PRO A O 1
ATOM 919 N N . GLU A 1 116 ? -9.085 -13.189 -3.830 1.00 98.12 116 GLU A N 1
ATOM 920 C CA . GLU A 1 116 ? -10.195 -13.294 -2.883 1.00 98.12 116 GLU A CA 1
ATOM 921 C C . GLU A 1 116 ? -9.974 -12.452 -1.613 1.00 98.12 116 GLU A C 1
ATOM 923 O O . GLU A 1 116 ? -10.870 -11.752 -1.151 1.00 98.12 116 GLU A O 1
ATOM 928 N N . ILE A 1 117 ? -8.746 -12.436 -1.086 1.00 98.50 117 ILE A N 1
ATOM 929 C CA . ILE A 1 117 ? -8.388 -11.633 0.093 1.00 98.50 117 ILE A CA 1
ATOM 930 C C . ILE A 1 117 ? -8.455 -10.141 -0.230 1.00 98.50 117 ILE A C 1
ATOM 932 O O . ILE A 1 117 ? -8.970 -9.356 0.566 1.00 98.50 117 ILE A O 1
ATOM 936 N N . LYS A 1 118 ? -7.957 -9.745 -1.405 1.00 98.44 118 LYS A N 1
ATOM 937 C CA . LYS A 1 118 ? -8.017 -8.356 -1.864 1.00 98.44 118 LYS A CA 1
ATOM 938 C C . LYS A 1 118 ? -9.466 -7.888 -2.027 1.00 98.44 118 LYS A C 1
ATOM 940 O O . LYS A 1 118 ? -9.793 -6.803 -1.551 1.00 98.44 118 LYS A O 1
ATOM 945 N N . ARG A 1 119 ? -10.333 -8.711 -2.634 1.00 98.69 119 ARG A N 1
ATOM 946 C CA . ARG A 1 119 ? -11.770 -8.430 -2.786 1.00 98.69 119 ARG A CA 1
ATOM 947 C C . ARG A 1 119 ? -12.440 -8.231 -1.429 1.00 98.69 119 ARG A C 1
ATOM 949 O O . ARG A 1 119 ? -12.994 -7.166 -1.205 1.00 98.69 119 ARG A O 1
ATOM 956 N N . GLN A 1 120 ? -12.299 -9.184 -0.507 1.00 98.56 120 GLN A N 1
ATOM 957 C CA . GLN A 1 120 ? -12.915 -9.091 0.822 1.00 98.56 120 GLN A CA 1
ATOM 958 C C . GLN A 1 120 ? -12.466 -7.849 1.606 1.00 98.56 120 GLN A C 1
ATOM 960 O O . GLN A 1 120 ? -13.259 -7.258 2.336 1.00 98.56 120 GLN A O 1
ATOM 965 N N . MET A 1 121 ? -11.202 -7.435 1.465 1.00 98.69 121 MET A N 1
ATOM 966 C CA . MET A 1 121 ? -10.729 -6.191 2.077 1.00 98.69 121 MET A CA 1
ATOM 967 C C . MET A 1 121 ? -11.352 -4.949 1.436 1.00 98.69 121 MET A C 1
ATOM 969 O O . MET A 1 121 ? -11.699 -4.029 2.167 1.00 98.69 121 MET A O 1
ATOM 973 N N . ILE A 1 122 ? -11.499 -4.911 0.107 1.00 98.62 122 ILE A N 1
ATOM 974 C CA . ILE A 1 122 ? -12.174 -3.803 -0.591 1.00 98.62 122 ILE A CA 1
ATOM 975 C C . ILE A 1 122 ? -13.653 -3.744 -0.198 1.00 98.62 122 ILE A C 1
ATOM 977 O O . ILE A 1 122 ? -14.164 -2.662 0.069 1.00 98.62 122 ILE A O 1
ATOM 981 N N . ASP A 1 123 ? -14.327 -4.888 -0.101 1.00 98.44 123 ASP A N 1
ATOM 982 C CA . ASP A 1 123 ? -15.737 -4.948 0.295 1.00 98.44 123 ASP A CA 1
ATOM 983 C C . ASP A 1 123 ? -15.940 -4.479 1.745 1.00 98.44 123 ASP A C 1
ATOM 985 O O . ASP A 1 123 ? -16.957 -3.871 2.071 1.00 98.44 123 ASP A O 1
ATOM 989 N N . TRP A 1 124 ? -14.966 -4.737 2.625 1.00 98.25 124 TRP A N 1
ATOM 990 C CA . TRP A 1 124 ? -15.044 -4.356 4.035 1.00 98.25 124 TRP A CA 1
ATOM 991 C C . TRP A 1 124 ? -14.574 -2.920 4.311 1.00 98.25 124 TRP A C 1
ATOM 993 O O . TRP A 1 124 ? -15.266 -2.179 5.002 1.00 98.25 124 TRP A O 1
ATOM 1003 N N . TRP A 1 125 ? -13.396 -2.520 3.829 1.00 98.38 125 TRP A N 1
ATOM 1004 C CA . TRP A 1 125 ? -12.800 -1.203 4.120 1.00 98.38 125 TRP A CA 1
ATOM 1005 C C . TRP A 1 125 ? -13.104 -0.156 3.042 1.00 98.38 125 TRP A C 1
ATOM 1007 O O . TRP A 1 125 ? -12.731 1.006 3.189 1.00 98.38 125 TRP A O 1
ATOM 1017 N N . GLY A 1 126 ? -13.771 -0.550 1.959 1.00 98.19 126 GLY A N 1
ATOM 1018 C CA . GLY A 1 126 ? -14.042 0.300 0.809 1.00 98.19 126 GLY A CA 1
ATOM 1019 C C . GLY A 1 126 ? -12.881 0.357 -0.193 1.00 98.19 126 GLY A C 1
ATOM 1020 O O . GLY A 1 126 ? -11.826 -0.261 -0.001 1.00 98.19 126 GLY A O 1
ATOM 1021 N N . PRO A 1 127 ? -13.043 1.129 -1.284 1.00 97.88 127 PRO A N 1
ATOM 1022 C CA . PRO A 1 127 ? -12.082 1.227 -2.384 1.00 97.88 127 PRO A CA 1
ATOM 1023 C C . PRO A 1 127 ? -10.860 2.106 -2.044 1.00 97.88 127 PRO A C 1
ATOM 1025 O O . PRO A 1 127 ? -10.429 2.942 -2.834 1.00 97.88 127 PRO A O 1
ATOM 1028 N N . VAL A 1 128 ? -10.286 1.917 -0.855 1.00 98.25 128 VAL A N 1
ATOM 1029 C CA . VAL A 1 128 ? -9.146 2.683 -0.323 1.00 98.25 128 VAL A CA 1
ATOM 1030 C C . VAL A 1 128 ? -7.817 1.938 -0.459 1.00 98.25 128 VAL A C 1
ATOM 1032 O O . VAL A 1 128 ? -6.769 2.450 -0.062 1.00 98.25 128 VAL A O 1
ATOM 1035 N N . LEU A 1 129 ? -7.827 0.718 -1.000 1.00 98.56 129 LEU A N 1
ATOM 1036 C CA . LEU A 1 129 ? -6.626 -0.097 -1.147 1.00 98.56 129 LEU A CA 1
ATOM 1037 C C . LEU A 1 129 ? -5.809 0.330 -2.371 1.00 98.56 129 LEU A C 1
ATOM 1039 O O . LEU A 1 129 ? -6.349 0.499 -3.463 1.00 98.56 129 LEU A O 1
ATOM 1043 N N . GLY A 1 130 ? -4.495 0.414 -2.186 1.00 98.19 130 GLY A N 1
ATOM 1044 C CA . GLY A 1 130 ? -3.482 0.528 -3.229 1.00 98.19 130 GLY A CA 1
ATOM 1045 C C . GLY A 1 130 ? -2.504 -0.641 -3.146 1.00 98.19 130 GLY A C 1
ATOM 1046 O O . GLY A 1 130 ? -2.054 -1.012 -2.061 1.00 98.19 130 GLY A O 1
ATOM 1047 N N . GLU A 1 131 ? -2.188 -1.241 -4.284 1.00 98.31 131 GLU A N 1
ATOM 1048 C CA . GLU A 1 131 ? -1.199 -2.307 -4.405 1.00 98.31 131 GLU A CA 1
ATOM 1049 C C . GLU A 1 131 ? -0.022 -1.824 -5.223 1.00 98.31 131 GLU A C 1
ATOM 1051 O O . GLU A 1 131 ? -0.200 -1.251 -6.295 1.00 98.31 131 GLU A O 1
ATOM 1056 N N . TYR A 1 132 ? 1.178 -2.052 -4.705 1.00 97.12 132 TYR A N 1
ATOM 1057 C CA . TYR A 1 132 ? 2.404 -1.744 -5.414 1.00 97.12 132 TYR A CA 1
ATOM 1058 C C . TYR A 1 132 ? 3.258 -2.995 -5.611 1.00 97.12 132 TYR A C 1
ATOM 1060 O O . TYR A 1 132 ? 3.378 -3.846 -4.726 1.00 97.12 132 TYR A O 1
ATOM 1068 N N . TYR A 1 133 ? 3.924 -3.051 -6.760 1.00 96.69 133 TYR A N 1
ATOM 1069 C CA . TYR A 1 133 ? 4.901 -4.073 -7.102 1.00 96.69 133 TYR A CA 1
ATOM 1070 C C . TYR A 1 133 ? 6.262 -3.437 -7.411 1.00 96.69 133 TYR A C 1
ATOM 1072 O O . TYR A 1 133 ? 6.364 -2.363 -8.019 1.00 96.69 133 TYR A O 1
ATOM 1080 N N . GLY A 1 134 ? 7.320 -4.089 -6.932 1.00 93.69 134 GLY A N 1
ATOM 1081 C CA . GLY A 1 134 ? 8.685 -3.588 -6.998 1.00 93.69 134 GLY A CA 1
ATOM 1082 C C . GLY A 1 134 ? 9.642 -4.329 -6.067 1.00 93.69 134 GLY A C 1
ATOM 1083 O O . GLY A 1 134 ? 9.227 -5.206 -5.308 1.00 93.69 134 GLY A O 1
ATOM 1084 N N . GLY A 1 135 ? 10.920 -3.952 -6.121 1.00 91.50 135 GLY A N 1
ATOM 1085 C CA . GLY A 1 135 ? 11.999 -4.540 -5.319 1.00 91.50 135 GLY A CA 1
ATOM 1086 C C . GLY A 1 135 ? 12.766 -3.495 -4.513 1.00 91.50 135 GLY A C 1
ATOM 1087 O O . GLY A 1 135 ? 12.547 -2.291 -4.652 1.00 91.50 135 GLY A O 1
ATOM 1088 N N . THR A 1 136 ? 13.706 -3.936 -3.678 1.00 89.75 136 THR A N 1
ATOM 1089 C CA . THR A 1 136 ? 14.594 -3.003 -2.955 1.00 89.75 136 THR A CA 1
ATOM 1090 C C . THR A 1 136 ? 15.571 -2.314 -3.920 1.00 89.75 136 THR A C 1
ATOM 1092 O O . THR A 1 136 ? 15.997 -1.184 -3.692 1.00 89.75 136 THR A O 1
ATOM 1095 N N . GLU A 1 137 ? 15.870 -2.977 -5.032 1.00 89.50 137 GLU A N 1
ATOM 1096 C CA . GLU A 1 137 ? 16.762 -2.575 -6.111 1.00 89.50 137 GLU A CA 1
ATOM 1097 C C . GLU A 1 137 ? 16.182 -1.432 -6.957 1.00 89.50 137 GLU A C 1
ATOM 1099 O O . GLU A 1 137 ? 16.927 -0.556 -7.408 1.00 89.50 137 GLU A O 1
ATOM 1104 N N . THR A 1 138 ? 14.858 -1.433 -7.153 1.00 88.00 138 THR A N 1
ATOM 1105 C CA . THR A 1 138 ? 14.146 -0.549 -8.093 1.00 88.00 138 THR A CA 1
ATOM 1106 C C . THR A 1 138 ? 13.128 0.378 -7.433 1.00 88.00 138 THR A C 1
ATOM 1108 O O . THR A 1 138 ? 12.791 1.411 -8.002 1.00 88.00 138 THR A O 1
ATOM 1111 N N . GLY A 1 139 ? 12.666 0.068 -6.219 1.00 89.44 139 GLY A N 1
ATOM 1112 C CA . GLY A 1 139 ? 11.532 0.749 -5.598 1.00 89.44 139 GLY A CA 1
ATOM 1113 C C . GLY A 1 139 ? 10.198 0.313 -6.210 1.00 89.44 139 GLY A C 1
ATOM 1114 O O . GLY A 1 139 ? 10.097 -0.750 -6.815 1.00 89.44 139 GLY A O 1
ATOM 1115 N N . THR A 1 140 ? 9.150 1.120 -6.029 1.00 93.19 140 THR A N 1
ATOM 1116 C CA . THR A 1 140 ? 7.832 0.860 -6.628 1.00 93.19 140 THR A CA 1
ATOM 1117 C C . THR A 1 140 ? 7.854 1.183 -8.118 1.00 93.19 140 THR A C 1
ATOM 1119 O O . THR A 1 140 ? 8.020 2.345 -8.475 1.00 93.19 140 THR A O 1
ATOM 1122 N N . VAL A 1 141 ? 7.638 0.175 -8.965 1.00 95.31 141 VAL A N 1
ATOM 1123 C CA . VAL A 1 141 ? 7.621 0.336 -10.431 1.00 95.31 141 VAL A CA 1
ATOM 1124 C C . VAL A 1 141 ? 6.216 0.190 -10.999 1.00 95.31 141 VAL A C 1
ATOM 1126 O O . VAL A 1 141 ? 5.898 0.789 -12.020 1.00 95.31 141 VAL A O 1
ATOM 1129 N N . VAL A 1 142 ? 5.362 -0.590 -10.343 1.00 97.38 142 VAL A N 1
ATOM 1130 C CA . VAL A 1 142 ? 4.003 -0.882 -10.801 1.00 97.38 142 VAL A CA 1
ATOM 1131 C C . VAL A 1 142 ? 3.028 -0.611 -9.664 1.00 97.38 142 VAL A C 1
ATOM 1133 O O . VAL A 1 142 ? 3.355 -0.844 -8.497 1.00 97.38 142 VAL A O 1
ATOM 1136 N N . PHE A 1 143 ? 1.853 -0.087 -9.998 1.00 98.06 143 PHE A N 1
ATOM 1137 C CA . PHE A 1 143 ? 0.815 0.240 -9.030 1.00 98.06 143 PHE A CA 1
ATOM 1138 C C . PHE A 1 143 ? -0.587 0.054 -9.613 1.00 98.06 143 PHE A C 1
ATOM 1140 O O . PHE A 1 143 ? -0.815 0.360 -10.789 1.00 98.06 143 PHE A O 1
ATOM 1147 N N . CYS A 1 144 ? -1.532 -0.369 -8.772 1.00 98.25 144 CYS A N 1
ATOM 1148 C CA . CYS A 1 144 ? -2.960 -0.156 -8.993 1.00 98.25 144 CYS A CA 1
ATOM 1149 C C . CYS A 1 144 ? -3.706 0.240 -7.721 1.00 98.25 144 CYS A C 1
ATOM 1151 O O . CYS A 1 144 ? -3.378 -0.206 -6.619 1.00 98.25 144 CYS A O 1
ATOM 1153 N N . ASP A 1 145 ? -4.772 1.016 -7.889 1.00 98.38 145 ASP A N 1
ATOM 1154 C CA . ASP A 1 145 ? -5.776 1.242 -6.851 1.00 98.38 145 ASP A CA 1
ATOM 1155 C C . ASP A 1 145 ? -6.903 0.191 -6.887 1.00 98.38 145 ASP A C 1
ATOM 1157 O O . ASP A 1 145 ? -6.891 -0.763 -7.673 1.00 98.38 145 ASP A O 1
ATOM 1161 N N . SER A 1 146 ? -7.873 0.343 -5.984 1.00 98.38 146 SER A N 1
ATOM 1162 C CA . SER A 1 146 ? -8.999 -0.581 -5.843 1.00 98.38 146 SER A CA 1
ATOM 1163 C C . SER A 1 146 ? -9.882 -0.625 -7.084 1.00 98.38 146 SER A C 1
ATOM 1165 O O . SER A 1 146 ? -10.337 -1.705 -7.442 1.00 98.38 146 SER A O 1
ATOM 1167 N N . GLU A 1 147 ? -10.111 0.509 -7.750 1.00 98.12 147 GLU A N 1
ATOM 1168 C CA . GLU A 1 147 ? -10.959 0.589 -8.944 1.00 98.12 147 GLU A CA 1
ATOM 1169 C C . GLU A 1 147 ? -10.308 -0.147 -10.120 1.00 98.12 147 GLU A C 1
ATOM 1171 O O . GLU A 1 147 ? -10.922 -1.012 -10.748 1.00 98.12 147 GLU A O 1
ATOM 1176 N N . GLN A 1 148 ? -9.023 0.118 -10.359 1.00 98.25 148 GLN A N 1
ATOM 1177 C CA . GLN A 1 148 ? -8.240 -0.567 -11.385 1.00 98.25 148 GLN A CA 1
ATOM 1178 C C . GLN A 1 148 ? -8.167 -2.076 -11.132 1.00 98.25 148 GLN A C 1
ATOM 1180 O O . GLN A 1 148 ? -8.270 -2.868 -12.074 1.00 98.25 148 GLN A O 1
ATOM 1185 N N . TRP A 1 149 ? -8.019 -2.476 -9.867 1.00 98.50 149 TRP A N 1
ATOM 1186 C CA . TRP A 1 149 ? -7.999 -3.880 -9.474 1.00 98.50 149 TRP A CA 1
ATOM 1187 C C . TRP A 1 149 ? -9.379 -4.550 -9.592 1.00 98.50 149 TRP A C 1
ATOM 1189 O O . TRP A 1 149 ? -9.472 -5.684 -10.054 1.00 98.50 149 TRP A O 1
ATOM 1199 N N . LEU A 1 150 ? -10.467 -3.858 -9.232 1.00 98.31 150 LEU A N 1
ATOM 1200 C CA . LEU A 1 150 ? -11.849 -4.321 -9.424 1.00 98.31 150 LEU A CA 1
ATOM 1201 C C . LEU A 1 150 ? -12.147 -4.591 -10.904 1.00 98.31 150 LEU A C 1
ATOM 1203 O O . LEU A 1 150 ? -12.770 -5.606 -11.212 1.00 98.31 150 LEU A O 1
ATOM 1207 N N . ALA A 1 151 ? -11.651 -3.733 -11.799 1.00 98.19 151 ALA A N 1
ATOM 1208 C CA . ALA A 1 151 ? -11.782 -3.904 -13.243 1.00 98.19 151 ALA A CA 1
ATOM 1209 C C . ALA A 1 151 ? -10.940 -5.068 -13.805 1.00 98.19 151 ALA A C 1
ATOM 1211 O O . ALA A 1 151 ? -11.314 -5.643 -14.823 1.00 98.19 151 ALA A O 1
ATOM 1212 N N . HIS A 1 152 ? -9.820 -5.425 -13.160 1.00 97.12 152 HIS A N 1
ATOM 1213 C CA . HIS A 1 152 ? -8.915 -6.494 -13.611 1.00 97.12 152 HIS A CA 1
ATOM 1214 C C . HIS A 1 152 ? -8.381 -7.338 -12.434 1.00 97.12 152 HIS A C 1
ATOM 1216 O O . HIS A 1 152 ? -7.202 -7.230 -12.078 1.00 97.12 152 HIS A O 1
ATOM 1222 N N . PRO A 1 153 ? -9.212 -8.191 -11.809 1.00 96.00 153 PRO A N 1
ATOM 1223 C CA . PRO A 1 153 ? -8.816 -8.930 -10.612 1.00 96.00 153 PRO A CA 1
ATOM 1224 C C . PRO A 1 153 ? -7.597 -9.824 -10.857 1.00 96.00 153 PRO A C 1
ATOM 1226 O O . PRO A 1 153 ? -7.546 -10.569 -11.832 1.00 96.00 153 PRO A O 1
ATOM 1229 N N . GLY A 1 154 ? -6.618 -9.756 -9.953 1.00 92.50 154 GLY A N 1
ATOM 1230 C CA . GLY A 1 154 ? -5.340 -10.470 -10.078 1.00 92.50 154 GLY A CA 1
ATOM 1231 C C . GLY A 1 154 ? -4.218 -9.661 -10.738 1.00 92.50 154 GLY A C 1
ATOM 1232 O O . GLY A 1 154 ? -3.072 -10.102 -10.715 1.00 92.50 154 GLY A O 1
ATOM 1233 N N . THR A 1 155 ? -4.505 -8.466 -11.266 1.00 96.69 155 THR A N 1
ATOM 1234 C CA . THR A 1 155 ? -3.456 -7.518 -11.661 1.00 96.69 155 THR A CA 1
ATOM 1235 C C . THR A 1 155 ? -2.707 -6.971 -10.443 1.00 96.69 155 THR A C 1
ATOM 1237 O O . THR A 1 155 ? -3.290 -6.811 -9.374 1.00 96.69 155 THR A O 1
ATOM 1240 N N . VAL A 1 156 ? -1.436 -6.612 -10.626 1.00 96.25 156 VAL A N 1
ATOM 1241 C CA . VAL A 1 156 ? -0.688 -5.727 -9.707 1.00 96.25 156 VAL A CA 1
ATOM 1242 C C . VAL A 1 156 ? -0.627 -4.284 -10.220 1.00 96.25 156 VAL A C 1
ATOM 1244 O O . VAL A 1 156 ? -0.029 -3.417 -9.587 1.00 96.25 156 VAL A O 1
ATOM 1247 N N . GLY A 1 157 ? -1.249 -4.030 -11.376 1.00 96.75 157 GLY A N 1
ATOM 1248 C CA . GLY A 1 157 ? -1.462 -2.709 -11.942 1.00 96.75 157 GLY A CA 1
ATOM 1249 C C . GLY A 1 157 ? -0.642 -2.403 -13.183 1.00 96.75 157 GLY A C 1
ATOM 1250 O O . GLY A 1 157 ? -0.395 -3.269 -14.021 1.00 96.75 157 GLY A O 1
ATOM 1251 N N . ARG A 1 158 ? -0.277 -1.128 -13.334 1.00 97.06 158 ARG A N 1
ATOM 1252 C CA . ARG A 1 158 ? 0.464 -0.608 -14.492 1.00 97.06 158 ARG A CA 1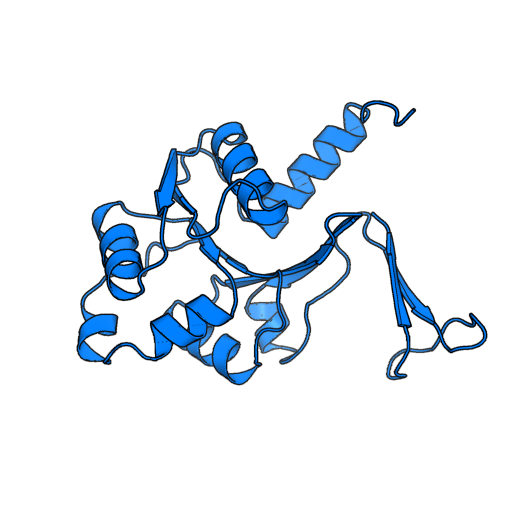
ATOM 1253 C C . ARG A 1 158 ? 1.752 0.085 -14.055 1.00 97.06 158 ARG A C 1
ATOM 1255 O O . ARG A 1 158 ? 1.839 0.503 -12.898 1.00 97.06 158 ARG A O 1
ATOM 1262 N N . PRO A 1 159 ? 2.746 0.210 -14.953 1.00 96.94 159 PRO A N 1
ATOM 1263 C CA . PRO A 1 159 ? 3.941 0.980 -14.656 1.00 96.94 159 PRO A CA 1
ATOM 1264 C C . PRO A 1 159 ? 3.579 2.400 -14.203 1.00 96.94 159 PRO A C 1
ATOM 1266 O O . PRO A 1 159 ? 2.710 3.044 -14.795 1.00 96.94 159 PRO A O 1
ATOM 1269 N N . VAL A 1 160 ? 4.227 2.868 -13.139 1.00 95.75 160 VAL A N 1
ATOM 1270 C CA . VAL A 1 160 ? 4.084 4.244 -12.639 1.00 95.75 160 VAL A CA 1
ATOM 1271 C C . VAL A 1 160 ? 4.782 5.231 -13.579 1.00 95.75 160 VAL A C 1
ATOM 1273 O O . VAL A 1 160 ? 5.488 4.827 -14.499 1.00 95.75 160 VAL A O 1
ATOM 1276 N N . GLU A 1 161 ? 4.609 6.538 -13.371 1.00 90.88 161 G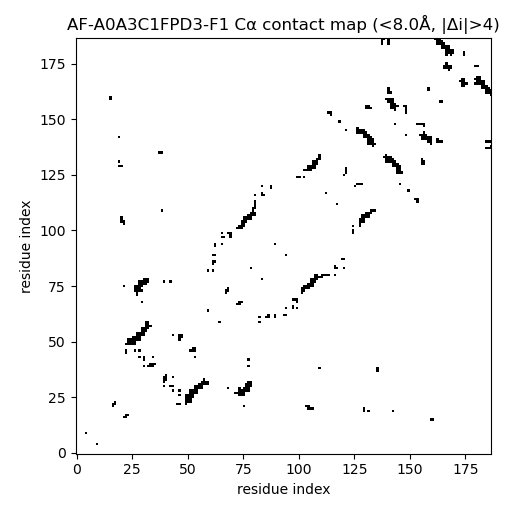LU A N 1
ATOM 1277 C CA . GLU A 1 161 ? 5.333 7.556 -14.150 1.00 90.88 161 GLU A CA 1
ATOM 1278 C C . GLU A 1 161 ? 6.858 7.329 -14.046 1.00 90.88 161 GLU A C 1
ATOM 1280 O O . GLU A 1 161 ? 7.408 7.299 -12.948 1.00 90.88 161 GLU A O 1
ATOM 1285 N N . GLY A 1 162 ? 7.527 7.120 -15.188 1.00 90.06 162 GLY A N 1
ATOM 1286 C CA . GLY A 1 162 ? 8.952 6.751 -15.271 1.00 90.06 162 GLY A CA 1
ATOM 1287 C C . GLY A 1 162 ? 9.250 5.251 -15.122 1.00 90.06 162 GLY A C 1
ATOM 1288 O O . GLY A 1 162 ? 10.356 4.809 -15.425 1.00 90.06 162 GLY A O 1
ATOM 1289 N N . GLY A 1 163 ? 8.266 4.453 -14.708 1.00 93.38 163 GLY A N 1
ATOM 1290 C CA . GLY A 1 163 ? 8.369 3.005 -14.619 1.00 93.38 163 GLY A CA 1
ATOM 1291 C C . GLY A 1 163 ? 8.288 2.337 -15.990 1.00 93.38 163 GLY A C 1
ATOM 1292 O O . GLY A 1 163 ? 7.437 2.657 -16.821 1.00 93.38 163 GLY A O 1
ATOM 1293 N N . HIS A 1 164 ? 9.144 1.348 -16.210 1.00 94.88 164 HIS A N 1
ATOM 1294 C CA . HIS A 1 164 ? 9.146 0.513 -17.403 1.00 94.88 164 HIS A CA 1
ATOM 1295 C C . HIS A 1 164 ? 9.068 -0.958 -17.006 1.00 94.88 164 HIS A C 1
ATOM 1297 O O . HIS A 1 164 ? 9.808 -1.403 -16.129 1.00 94.88 164 HIS A O 1
ATOM 1303 N N . VAL A 1 165 ? 8.200 -1.706 -17.686 1.00 96.56 165 VAL A N 1
ATOM 1304 C CA . VAL A 1 165 ? 8.052 -3.159 -17.538 1.00 96.56 165 VAL A CA 1
ATOM 1305 C C . VAL A 1 165 ? 8.189 -3.794 -18.916 1.00 96.56 165 VAL A C 1
ATOM 1307 O O . VAL A 1 165 ? 7.580 -3.318 -19.876 1.00 96.56 165 VAL A O 1
ATOM 1310 N N . ARG A 1 166 ? 8.984 -4.859 -19.017 1.00 96.75 166 ARG A N 1
ATOM 1311 C CA . ARG A 1 166 ? 9.066 -5.724 -20.200 1.00 96.75 166 ARG A CA 1
ATOM 1312 C C . ARG A 1 166 ? 9.081 -7.188 -19.779 1.00 96.75 166 ARG A C 1
ATOM 1314 O O . ARG A 1 166 ? 9.606 -7.508 -18.717 1.00 96.75 166 ARG A O 1
ATOM 1321 N N . ILE A 1 167 ? 8.500 -8.038 -20.619 1.00 98.06 167 ILE A N 1
ATOM 1322 C CA . ILE A 1 167 ? 8.442 -9.486 -20.424 1.00 98.06 167 ILE A CA 1
ATOM 1323 C C . ILE A 1 167 ? 9.367 -10.130 -21.452 1.00 98.06 167 ILE A C 1
ATOM 1325 O O . ILE A 1 167 ? 9.281 -9.788 -22.633 1.00 98.06 167 ILE A O 1
ATOM 1329 N N . TYR A 1 168 ? 10.250 -11.013 -20.996 1.00 98.06 168 TYR A N 1
ATOM 1330 C CA . TYR A 1 168 ? 11.235 -11.691 -21.833 1.00 98.06 168 TYR A CA 1
ATOM 1331 C C . TYR A 1 168 ? 11.066 -13.211 -21.781 1.00 98.06 168 TYR A C 1
ATOM 1333 O O . TYR A 1 168 ? 10.683 -13.756 -20.745 1.00 98.06 168 TYR A O 1
ATOM 1341 N N . ASP A 1 169 ? 11.350 -13.889 -22.888 1.00 97.88 169 ASP A N 1
ATOM 1342 C CA . ASP A 1 169 ? 11.521 -15.344 -22.908 1.00 97.88 169 ASP A CA 1
ATOM 1343 C C . ASP A 1 169 ? 12.930 -15.766 -22.444 1.00 97.88 169 ASP A C 1
ATOM 1345 O O . ASP A 1 169 ? 13.755 -14.939 -22.049 1.00 97.88 169 ASP A O 1
ATOM 1349 N N . ALA A 1 170 ? 13.206 -17.073 -22.488 1.00 96.62 170 ALA A N 1
ATOM 1350 C CA . ALA A 1 170 ? 14.496 -17.639 -22.091 1.00 96.62 170 ALA A CA 1
ATOM 1351 C C . ALA A 1 170 ? 15.666 -17.239 -23.016 1.00 96.62 170 ALA A C 1
ATOM 1353 O O . ALA A 1 170 ? 16.818 -17.307 -22.591 1.00 96.62 170 ALA A O 1
ATOM 1354 N N . ASP A 1 171 ? 15.379 -16.801 -24.246 1.00 96.94 171 ASP A N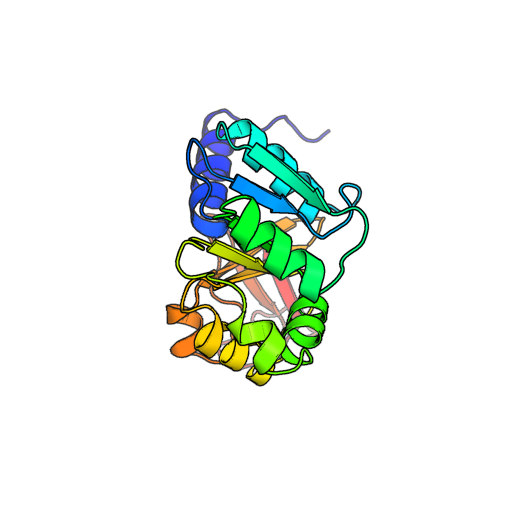 1
ATOM 1355 C CA . ASP A 1 171 ? 16.367 -16.377 -25.245 1.00 96.94 171 ASP A CA 1
ATOM 1356 C C . ASP A 1 171 ? 16.583 -14.847 -25.23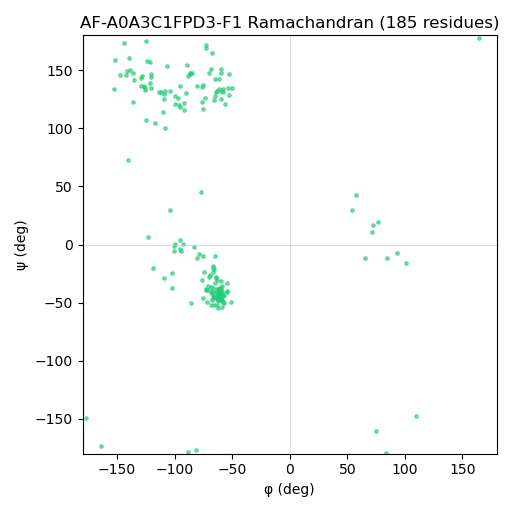6 1.00 96.94 171 ASP A C 1
ATOM 1358 O O . ASP A 1 171 ? 17.331 -14.297 -26.054 1.00 96.94 171 ASP A O 1
ATOM 1362 N N . GLY A 1 172 ? 15.938 -14.134 -24.305 1.00 95.62 172 GLY A N 1
ATOM 1363 C CA . GLY A 1 172 ? 16.051 -12.688 -24.141 1.00 95.62 172 GLY A CA 1
ATOM 1364 C C . GLY A 1 172 ? 15.267 -11.876 -25.176 1.00 95.62 172 GLY A C 1
ATOM 1365 O O . GLY A 1 172 ? 15.552 -10.686 -25.355 1.00 95.62 172 GLY A O 1
ATOM 1366 N N . GLN A 1 173 ? 14.279 -12.470 -25.849 1.00 97.75 173 GLN A N 1
ATOM 1367 C CA . GLN A 1 173 ? 13.377 -11.751 -26.750 1.00 97.75 173 GLN A CA 1
ATOM 1368 C C . GLN A 1 173 ? 12.168 -11.200 -26.000 1.00 97.75 173 GLN A C 1
ATOM 1370 O O . GLN A 1 173 ? 11.670 -11.794 -25.047 1.00 97.75 173 GLN A O 1
ATOM 1375 N N . VAL A 1 174 ? 11.692 -10.029 -26.430 1.00 97.50 174 VAL A N 1
ATOM 1376 C CA . VAL A 1 174 ? 10.514 -9.389 -25.831 1.00 97.50 174 VAL A CA 1
ATOM 1377 C C . VAL A 1 174 ? 9.256 -10.132 -26.270 1.00 97.50 174 VAL A C 1
ATOM 1379 O O . VAL A 1 174 ? 8.994 -10.249 -27.467 1.00 97.50 174 VAL A O 1
ATOM 1382 N N . LEU A 1 175 ? 8.452 -10.558 -25.301 1.00 98.06 175 LEU A N 1
ATOM 1383 C CA . LEU A 1 175 ? 7.198 -11.266 -25.533 1.00 98.06 175 LEU A CA 1
ATOM 1384 C C . LEU A 1 175 ? 6.005 -10.306 -25.733 1.00 98.06 175 LEU A C 1
ATOM 1386 O O . LEU A 1 175 ? 5.977 -9.218 -25.141 1.00 98.06 175 LEU A O 1
ATOM 1390 N N . PRO A 1 176 ? 5.003 -10.680 -26.556 1.00 97.12 176 PRO A N 1
ATOM 1391 C CA . PRO A 1 176 ? 3.767 -9.918 -26.713 1.00 97.12 176 PRO A CA 1
ATOM 1392 C C . PRO A 1 176 ? 2.850 -10.039 -25.482 1.00 97.12 176 PRO A C 1
ATOM 1394 O O . PRO A 1 176 ? 3.058 -10.853 -24.584 1.00 97.12 176 PRO A O 1
ATOM 1397 N N . ALA A 1 177 ? 1.801 -9.212 -25.435 1.00 95.25 177 ALA A N 1
ATOM 1398 C CA . ALA A 1 177 ? 0.821 -9.255 -24.353 1.00 95.25 177 ALA A CA 1
ATOM 1399 C C . ALA A 1 177 ? 0.100 -10.614 -24.295 1.00 95.25 177 ALA A C 1
ATOM 1401 O O . ALA A 1 177 ? -0.387 -11.098 -25.313 1.00 95.25 177 ALA A O 1
ATOM 1402 N N . GLY A 1 178 ? -0.014 -11.181 -23.091 1.00 94.81 178 GLY A N 1
ATOM 1403 C CA . GLY A 1 178 ? -0.675 -12.467 -22.837 1.00 94.81 178 GLY A CA 1
ATOM 1404 C C . GLY A 1 178 ? 0.283 -13.650 -22.669 1.00 94.81 178 GLY A C 1
ATOM 1405 O O . GLY A 1 178 ? -0.124 -14.662 -22.107 1.00 94.81 178 GLY A O 1
ATOM 1406 N N . GLU A 1 179 ? 1.545 -13.507 -23.073 1.00 97.69 179 GLU A N 1
ATOM 1407 C CA . GLU A 1 179 ? 2.563 -14.553 -22.937 1.00 97.69 179 GLU A CA 1
ATOM 1408 C C . GLU A 1 179 ? 3.263 -14.513 -21.568 1.00 97.69 179 GLU A C 1
ATOM 1410 O O . GLU A 1 179 ? 3.461 -13.450 -20.971 1.00 97.69 179 GLU A O 1
ATOM 1415 N N . ILE A 1 180 ? 3.652 -15.690 -21.067 1.00 97.56 180 ILE A N 1
ATOM 1416 C CA . ILE A 1 180 ? 4.340 -15.851 -19.778 1.00 97.56 180 ILE A CA 1
ATOM 1417 C C . ILE A 1 180 ? 5.853 -15.770 -19.991 1.00 97.56 180 ILE A C 1
ATOM 1419 O O . ILE A 1 180 ? 6.406 -16.499 -20.810 1.00 97.56 180 ILE A O 1
ATOM 1423 N N . GLY A 1 181 ? 6.531 -14.941 -19.196 1.00 97.56 181 GLY A N 1
ATOM 1424 C CA . GLY A 1 181 ? 7.986 -14.810 -19.229 1.00 97.56 181 GLY A CA 1
ATOM 1425 C C . GLY A 1 181 ? 8.558 -14.108 -18.001 1.00 97.56 181 GLY A C 1
ATOM 1426 O O . GLY A 1 181 ? 7.848 -13.821 -17.034 1.00 97.56 181 GLY A O 1
ATOM 1427 N N . GLU A 1 182 ? 9.857 -13.831 -18.043 1.00 97.75 182 GLU A N 1
ATOM 1428 C CA . GLU A 1 182 ? 10.576 -13.146 -16.973 1.00 97.75 182 GLU A CA 1
ATOM 1429 C C . GLU A 1 182 ? 10.282 -11.638 -16.982 1.00 97.75 182 GLU A C 1
ATOM 1431 O O . GLU A 1 182 ? 10.277 -10.987 -18.030 1.00 97.75 182 GLU A O 1
ATOM 1436 N N . ILE A 1 183 ? 10.033 -11.069 -15.798 1.00 96.38 183 ILE A N 1
ATOM 1437 C CA . ILE A 1 183 ? 9.654 -9.663 -15.633 1.00 96.38 183 ILE A CA 1
A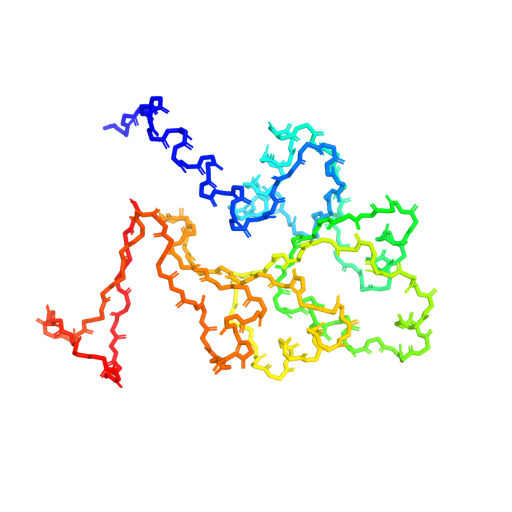TOM 1438 C C . ILE A 1 183 ? 10.907 -8.814 -15.420 1.00 96.38 183 ILE A C 1
ATOM 1440 O O . ILE A 1 183 ? 11.556 -8.893 -14.378 1.00 96.38 183 ILE A O 1
ATOM 1444 N N . PHE A 1 184 ? 11.184 -7.917 -16.360 1.00 96.00 184 PHE A N 1
ATOM 1445 C CA . PHE A 1 184 ? 12.229 -6.907 -16.232 1.00 96.00 184 PHE A CA 1
ATOM 1446 C C . PHE A 1 184 ? 11.617 -5.545 -15.938 1.00 96.00 184 PHE A C 1
ATOM 1448 O O . PHE A 1 184 ? 10.694 -5.093 -16.622 1.00 96.00 184 PHE A O 1
ATOM 1455 N N . VAL A 1 185 ? 12.168 -4.871 -14.929 1.00 95.31 185 VAL A N 1
ATOM 1456 C CA . VAL A 1 185 ? 11.677 -3.579 -14.451 1.00 95.31 185 VAL A CA 1
ATOM 1457 C C . VAL A 1 185 ? 12.780 -2.530 -14.373 1.00 95.31 185 VAL A C 1
ATOM 1459 O O . VAL A 1 185 ? 13.921 -2.826 -14.019 1.00 95.31 185 VAL A O 1
ATOM 1462 N N . ARG A 1 186 ? 12.425 -1.278 -14.668 1.00 90.19 186 ARG A N 1
ATOM 1463 C CA . ARG A 1 186 ? 13.294 -0.107 -14.496 1.00 90.19 186 ARG A CA 1
ATOM 1464 C C . ARG A 1 186 ? 12.480 1.096 -14.020 1.00 90.19 186 ARG A C 1
ATOM 1466 O O . ARG A 1 186 ? 11.331 1.244 -14.426 1.00 90.19 186 ARG A O 1
ATOM 1473 N N . LEU A 1 187 ? 13.103 1.933 -13.190 1.00 86.06 187 LEU A N 1
ATOM 1474 C CA . LEU A 1 187 ? 12.607 3.225 -12.711 1.00 86.06 187 LEU A CA 1
ATOM 1475 C C . LEU A 1 187 ? 13.685 4.299 -12.911 1.00 86.06 187 LEU A C 1
ATOM 1477 O O . LEU A 1 187 ? 14.884 3.935 -12.816 1.00 86.06 187 LEU A O 1
#

Solvent-accessible surface area (backbone atoms only — not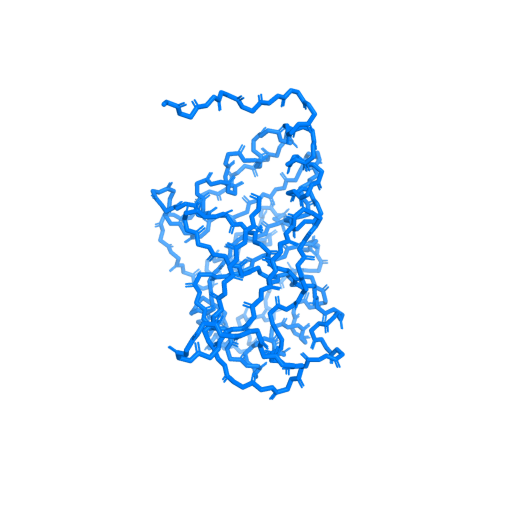 comparable to full-atom values): 10593 Å² total; per-residue (Å²): 129,88,74,79,76,51,73,66,56,49,51,51,51,51,54,52,48,30,67,68,64,57,66,43,77,66,36,29,33,39,37,47,53,64,61,88,40,66,67,42,32,50,52,54,55,49,37,52,74,34,61,21,48,78,43,79,36,96,68,77,48,54,66,62,48,49,52,45,34,40,75,67,60,33,25,32,37,45,52,40,45,72,54,53,56,50,44,71,67,47,56,66,74,64,62,70,70,47,70,59,83,71,47,64,29,37,36,32,31,100,53,86,62,56,52,70,61,53,48,56,47,33,75,71,68,37,76,30,41,25,37,42,38,66,47,90,90,58,40,80,29,24,38,27,44,33,66,62,29,70,77,40,76,76,58,58,58,44,59,40,95,77,27,44,75,49,39,24,47,98,86,70,46,78,55,64,93,93,64,89,57,51,82,45,78,47,98

Mean predicted aligned error: 3.31 Å

Secondary structure (DSSP, 8-state):
-PPPPPHHHHHHHHHHHHHHH---TT-EEEE-S-TTSHHHHHHHHHHHHTTPEEEE-SS--HHHHHHHHHHTT--EEEE-HHHHHHHHTS-HHHHTTS--TT--EEEE-SSPPPHHHHHHHHHHH-TTEEEEEEETTTEEEEEEEHHHHHHSTT---EEPTT-EEEEE-TTSPBPPTT---EEEEE-

Nearest PDB structures (foldseek):
  3g7s-assembly1_A  TM=8.688E-01  e=1.719E-09  Archaeoglobus fulgidus DSM 4304
  3rg2-assembly1_B  TM=8.371E-01  e=5.720E-10  Escherichia coli
  3rg2-assembly2_H  TM=8.367E-01  e=8.434E-10  Escherichia coli
  3g7s-assembly1_B  TM=8.302E-01  e=5.513E-09  Archaeoglobus fulgidus DSM 4304
  3rg2-assembly5_J  TM=8.232E-01  e=3.504E-09  Escherichia coli

Sequence (187 aa):
RRQPPTPEMTAASLKMRKFIYGYQPGMRALLTGPLYHSAPNMYGTFTLKFDGTLYLMPRFDAEQTLAMIAREGITHVHMVPTMFVRLLKLPQEVRARYDLSHIVRVNHGAAPCPPEIKRQMIDWWGPVLGEYYGGTETGTVVFCDSEQWLAHPGTVGRPVEGGHVRIYDADGQVLPAGEIGEIFVRL